Protein AF-A0A7S0ZDT8-F1 (afdb_monomer)

Mean predicted aligned error: 17.91 Å

Solvent-accessible surface area (backbone atoms only — not comparable to full-atom values): 11873 Å² total; per-residue (Å²): 134,86,80,80,69,86,73,79,72,74,77,76,75,69,44,81,45,58,80,50,55,64,62,40,49,55,37,54,70,69,43,60,70,54,68,39,69,45,77,42,96,87,72,48,73,43,76,34,80,48,49,73,66,56,52,51,50,51,46,50,52,32,53,74,73,72,41,83,66,90,76,67,62,68,81,82,49,69,48,76,54,60,82,78,87,70,53,72,67,66,74,43,42,64,62,51,51,55,51,50,54,53,50,61,69,48,42,63,60,52,51,53,51,50,52,53,59,67,67,36,63,73,69,75,71,44,77,74,55,39,52,104,82,70,48,61,66,83,72,65,74,88,63,78,64,59,64,53,54,52,54,48,50,52,50,54,51,50,53,54,50,52,50,53,51,52,53,51,51,52,49,58,61,66,75,54,89,82,76,89,74,80,87,80,77,86,88,127

Secondary structure (DSSP, 8-state):
--------------EEEETTHHHHHHHHHTS-GGGS-EE-TTSPEEPPSS-HHHHHHHHHHHHHTTPPPS---PPP-EEEE------HHHHTHHHHHHHHHHHHHHHHHHHHHHHHHHH-HHHHH-TT-B-TT--BGGG----THHHHHHHHHHHHHHHHHHHHHHHHHHHHHHS-TT----------

pLDDT: mean 78.37, std 19.71, range [37.88, 98.31]

InterPro domains:
  IPR040922 Large ribosomal subunit protein mL59 domain [PF18126] (31-116)

Nearest PDB structures (foldseek):
  9g6k-assembly1_LK  TM=4.483E-01  e=2.078E-03  Toxoplasma gondii
  6v1i-assembly1_A  TM=2.333E-01  e=5.515E+00  Oshimavirus P7426

Foldseek 3Di:
DDDPDPPPPPPPDQDKDWDCPPQLVVLVVPDDCLCPWDQDPVRDTHHRVDDPVRVVVVCVVCVVVVHHDPRDGDDTDIDGSHDDPDDPCVVCVVVVVVVVVVCVVCVVVVVVVVVVVVPPVVVVPPQQPDDVVRDGPPDDPPPPPPVCVVVVVVVVVVVVVVVVVVVVVVVVVVPDPPPPDDPDDDDD

Radius of gyration: 36.14 Å; Cα contacts (8 Å, |Δi|>4): 87; chains: 1; bounding box: 64×67×94 Å

Sequence (188 aa):
MSGRGPGGIGGKVWKKITTNLKEVAEARSRLPPEFLPTKLASGRWKPPKYSRRQIAHLRKRFIIAGEPWPYEVPHKTVHWNIPFKGRISERKKEDKMALIERSMKAMPDLIIAYRKERLNPNRLRNPSRTDDSGKSLMYRPVEVRERTAIEEKEFVSDVKKLSRLTESLKKATIDDPSKDEKLDKPEK

Structure (mmCIF, N/CA/C/O backbone):
data_AF-A0A7S0ZDT8-F1
#
_entry.id   AF-A0A7S0ZDT8-F1
#
loop_
_atom_site.group_PDB
_atom_site.id
_atom_site.type_symbol
_atom_site.label_atom_id
_atom_site.label_alt_id
_atom_site.label_comp_id
_atom_site.label_asym_id
_atom_site.label_entity_id
_atom_site.label_seq_id
_atom_site.pdbx_PDB_ins_code
_atom_site.Cartn_x
_atom_site.Cartn_y
_atom_site.Cartn_z
_atom_site.occupancy
_atom_site.B_iso_or_equiv
_atom_site.auth_seq_id
_atom_site.auth_comp_id
_atom_site.auth_asym_id
_atom_site.auth_atom_id
_atom_site.pdbx_PDB_model_num
ATOM 1 N N . MET A 1 1 ? 31.024 -34.353 -4.732 1.00 41.19 1 MET A N 1
ATOM 2 C CA . MET A 1 1 ? 30.452 -33.000 -4.547 1.00 41.19 1 MET A CA 1
ATOM 3 C C . MET A 1 1 ? 28.942 -33.138 -4.559 1.00 41.19 1 MET A C 1
ATOM 5 O O . MET A 1 1 ? 28.392 -33.673 -5.510 1.00 41.19 1 MET A O 1
ATOM 9 N N . SER A 1 2 ? 28.311 -32.814 -3.436 1.00 40.97 2 SER A N 1
ATOM 10 C CA . SER A 1 2 ? 26.923 -33.126 -3.101 1.00 40.97 2 SER A CA 1
ATOM 11 C C . SER A 1 2 ? 25.926 -32.317 -3.934 1.00 40.97 2 SER A C 1
ATOM 13 O O . SER A 1 2 ? 25.900 -31.087 -3.885 1.00 40.97 2 SER A O 1
ATOM 15 N N . GLY A 1 3 ? 25.083 -33.029 -4.684 1.00 40.62 3 GLY A N 1
ATOM 16 C CA . GLY A 1 3 ? 23.939 -32.461 -5.384 1.00 40.62 3 GLY A CA 1
ATOM 17 C C . GLY A 1 3 ? 22.921 -31.923 -4.384 1.00 40.62 3 GLY A C 1
ATOM 18 O O . GLY A 1 3 ? 22.311 -32.679 -3.631 1.00 40.62 3 GLY A O 1
ATOM 19 N N . ARG A 1 4 ? 22.729 -30.603 -4.372 1.00 44.09 4 ARG A N 1
ATOM 20 C CA . ARG A 1 4 ? 21.551 -29.993 -3.752 1.00 44.09 4 ARG A CA 1
ATOM 21 C C . ARG A 1 4 ? 20.394 -30.200 -4.721 1.00 44.09 4 ARG A C 1
ATOM 23 O O . ARG A 1 4 ? 20.285 -29.479 -5.708 1.00 44.09 4 ARG A O 1
ATOM 30 N N . GLY A 1 5 ? 19.581 -31.222 -4.468 1.00 37.88 5 GLY A N 1
ATOM 31 C CA . GLY A 1 5 ? 18.324 -31.409 -5.184 1.00 37.88 5 GLY A CA 1
ATOM 32 C C . GLY A 1 5 ? 17.432 -30.165 -5.048 1.00 37.88 5 GLY A C 1
ATOM 33 O O . GLY A 1 5 ? 17.548 -29.438 -4.054 1.00 37.88 5 GLY A O 1
ATOM 34 N N . PRO A 1 6 ? 16.552 -29.893 -6.025 1.00 47.38 6 PRO A N 1
ATOM 35 C CA . PRO A 1 6 ? 15.574 -28.822 -5.925 1.00 47.38 6 PRO A CA 1
ATOM 36 C C . PRO A 1 6 ? 14.607 -29.174 -4.794 1.00 47.38 6 PRO A C 1
ATOM 38 O O . PRO A 1 6 ? 13.670 -29.949 -4.967 1.00 47.38 6 PRO A O 1
ATOM 41 N N . GLY A 1 7 ? 14.875 -28.643 -3.602 1.00 41.38 7 GLY A N 1
ATOM 42 C CA . GLY A 1 7 ? 13.954 -28.728 -2.482 1.00 41.38 7 GLY A CA 1
ATOM 43 C C . GLY A 1 7 ? 12.621 -28.154 -2.933 1.00 41.38 7 GLY A C 1
ATOM 44 O O . GLY A 1 7 ? 12.539 -26.967 -3.245 1.00 41.38 7 GLY A O 1
ATOM 45 N N . GLY A 1 8 ? 11.600 -29.009 -3.011 1.00 40.25 8 GLY A N 1
ATOM 46 C CA . GLY A 1 8 ? 10.227 -28.603 -3.252 1.00 40.25 8 GLY A CA 1
ATOM 47 C C . GLY A 1 8 ? 9.835 -27.597 -2.182 1.00 40.25 8 GLY A C 1
ATOM 48 O O . GLY A 1 8 ? 9.545 -27.959 -1.043 1.00 40.25 8 GLY A O 1
ATOM 49 N N . ILE A 1 9 ? 9.888 -26.314 -2.533 1.00 49.56 9 ILE A N 1
ATOM 50 C CA . ILE A 1 9 ? 9.396 -25.228 -1.699 1.00 49.56 9 ILE A CA 1
ATOM 51 C C . ILE A 1 9 ? 7.887 -25.433 -1.662 1.00 49.56 9 ILE A C 1
ATOM 53 O O . ILE A 1 9 ? 7.183 -25.001 -2.573 1.00 49.56 9 ILE A O 1
ATOM 57 N N . GLY A 1 10 ? 7.401 -26.143 -0.639 1.00 48.50 10 GLY A N 1
ATOM 58 C CA . GLY A 1 10 ? 5.978 -26.236 -0.338 1.00 48.50 10 GLY A CA 1
ATOM 59 C C . GLY A 1 10 ? 5.392 -24.835 -0.452 1.00 48.50 10 GLY A C 1
ATOM 60 O O . GLY A 1 10 ? 5.867 -23.918 0.222 1.00 48.50 10 GLY A O 1
ATOM 61 N N . GLY A 1 11 ? 4.476 -24.651 -1.407 1.00 50.19 11 GLY A N 1
ATOM 62 C CA . GLY A 1 11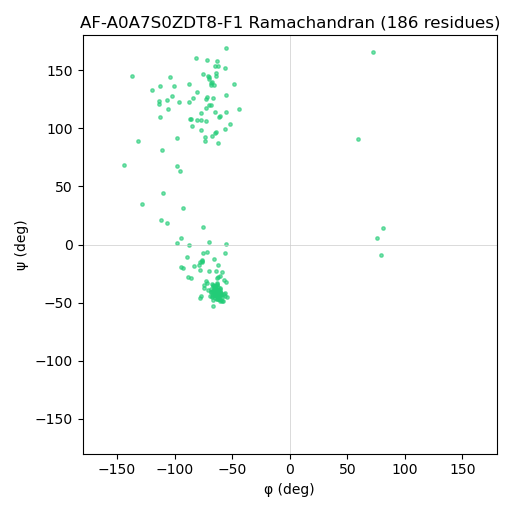 ? 4.057 -23.339 -1.884 1.00 50.19 11 GLY A CA 1
ATOM 63 C C . GLY A 1 11 ? 3.648 -22.448 -0.720 1.00 50.19 11 GLY A C 1
ATOM 64 O O . GLY A 1 11 ? 2.574 -22.623 -0.145 1.00 50.19 11 GLY A O 1
ATOM 65 N N . LYS A 1 12 ? 4.517 -21.501 -0.340 1.00 59.88 12 LYS A N 1
ATOM 66 C CA . LYS A 1 12 ? 4.208 -20.530 0.709 1.00 59.88 12 LYS A CA 1
ATOM 67 C C . LYS A 1 12 ? 3.006 -19.738 0.236 1.00 59.88 12 LYS A C 1
ATOM 69 O O . LYS A 1 12 ? 3.090 -18.960 -0.711 1.00 59.88 12 LYS A O 1
ATOM 74 N N . VAL A 1 13 ? 1.871 -19.969 0.884 1.00 63.59 13 VAL A N 1
ATOM 75 C CA . VAL A 1 13 ? 0.644 -19.274 0.535 1.00 63.59 13 VAL A CA 1
ATOM 76 C C . VAL A 1 13 ? 0.782 -17.836 1.016 1.00 63.59 13 VAL A C 1
ATOM 78 O O . VAL A 1 13 ? 0.752 -17.572 2.218 1.00 63.59 13 VAL A O 1
ATOM 81 N N . TRP A 1 14 ? 0.976 -16.917 0.074 1.00 70.81 14 TRP A N 1
ATOM 82 C CA . TRP A 1 14 ? 1.115 -15.490 0.342 1.00 70.81 14 TRP A CA 1
ATOM 83 C C . TRP A 1 14 ? -0.189 -14.956 0.930 1.00 70.81 14 TRP A C 1
ATOM 85 O O . TRP A 1 14 ? -1.160 -14.696 0.219 1.00 70.81 14 TRP A O 1
ATOM 95 N N . LYS A 1 15 ? -0.248 -14.865 2.256 1.00 77.56 15 LYS A N 1
ATOM 96 C CA . LYS A 1 15 ? -1.463 -14.526 2.994 1.00 77.56 15 LYS A CA 1
ATOM 97 C C . LYS A 1 15 ? -1.149 -13.534 4.097 1.00 77.56 15 LYS A C 1
ATOM 99 O O . LYS A 1 15 ? -0.113 -13.590 4.758 1.00 77.56 15 LYS A O 1
ATOM 104 N N . LYS A 1 16 ? -2.108 -12.641 4.317 1.00 82.69 16 LYS A N 1
ATOM 105 C CA . LYS A 1 16 ? -2.184 -11.811 5.514 1.00 82.69 16 LYS A CA 1
ATOM 106 C C . LYS A 1 16 ? -2.717 -12.681 6.650 1.00 82.69 16 LYS A C 1
ATOM 108 O O . LYS A 1 16 ? -3.877 -13.086 6.607 1.00 82.69 16 LYS A O 1
ATOM 113 N N . ILE A 1 17 ? -1.892 -12.960 7.653 1.00 87.19 17 ILE A N 1
ATOM 114 C CA . ILE A 1 17 ? -2.280 -13.792 8.799 1.00 87.19 17 ILE A CA 1
ATOM 115 C C . ILE A 1 17 ? -2.469 -12.874 10.004 1.00 87.19 17 ILE A C 1
ATOM 117 O O . ILE A 1 17 ? -1.577 -12.104 10.344 1.00 87.19 17 ILE A O 1
ATOM 121 N N . THR A 1 18 ? -3.648 -12.920 10.625 1.00 88.19 18 THR A N 1
ATOM 122 C CA . THR A 1 18 ? -3.918 -12.199 11.879 1.00 88.19 18 THR A CA 1
ATOM 123 C C . THR A 1 18 ? -3.950 -13.218 13.005 1.00 88.19 18 THR A C 1
ATOM 125 O O . THR A 1 18 ? -4.801 -14.102 12.984 1.00 88.19 18 THR A O 1
ATOM 128 N N . THR A 1 19 ? -3.027 -13.119 13.957 1.00 89.75 19 THR A N 1
ATOM 129 C CA . THR A 1 19 ? -2.878 -14.110 15.037 1.00 89.75 19 THR A CA 1
ATOM 130 C C . THR A 1 19 ? -3.948 -13.939 16.110 1.00 89.75 19 THR A C 1
ATOM 132 O O . THR A 1 19 ? -4.614 -14.899 16.481 1.00 89.75 19 THR A O 1
ATOM 135 N N . ASN A 1 20 ? -4.210 -12.703 16.528 1.00 93.38 20 ASN A N 1
ATOM 136 C CA . ASN A 1 20 ? -5.144 -12.374 17.608 1.00 93.38 20 ASN A CA 1
ATOM 137 C C . ASN A 1 20 ? -6.576 -12.068 17.129 1.00 93.38 20 ASN A C 1
ATOM 139 O O . ASN A 1 20 ? -7.287 -11.243 17.703 1.00 93.38 20 ASN A O 1
ATOM 143 N N . LEU A 1 21 ? -7.022 -12.699 16.040 1.00 92.44 21 LEU A N 1
ATOM 144 C CA . LEU A 1 21 ? -8.324 -12.379 15.447 1.00 92.44 21 LEU A CA 1
ATOM 145 C C . LEU A 1 21 ? -9.500 -12.690 16.389 1.00 92.44 21 LEU A C 1
ATOM 147 O O . LEU A 1 21 ? -10.473 -11.936 16.396 1.00 92.44 21 LEU A O 1
ATOM 151 N N . LYS A 1 22 ? -9.390 -13.761 17.187 1.00 94.12 22 LYS A N 1
ATOM 152 C CA . LYS A 1 22 ? -10.412 -14.180 18.160 1.00 94.12 22 LYS A CA 1
ATOM 153 C C . LYS A 1 22 ? -10.565 -13.167 19.294 1.00 94.12 22 LYS A C 1
ATOM 155 O O . LYS A 1 22 ? -11.647 -12.625 19.474 1.00 94.12 22 LYS A O 1
ATOM 160 N N . GLU A 1 23 ? -9.464 -12.810 19.951 1.00 93.50 23 GLU A N 1
ATOM 161 C CA . G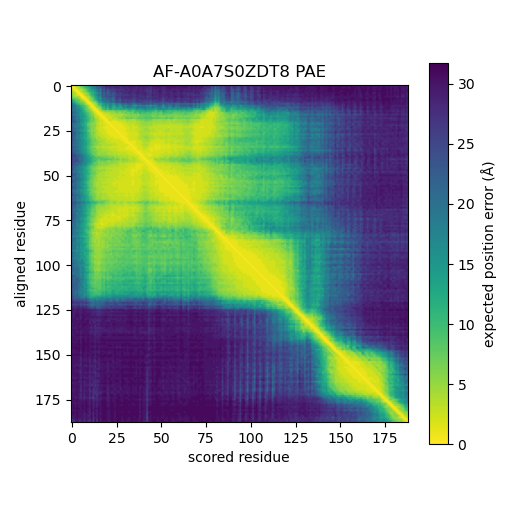LU A 1 23 ? -9.441 -11.819 21.039 1.00 93.50 23 GLU A CA 1
ATOM 162 C C . GLU A 1 23 ? -10.022 -10.470 20.602 1.00 93.50 23 GLU A C 1
ATOM 164 O O . GLU A 1 23 ? -10.805 -9.843 21.311 1.00 93.50 23 GLU A O 1
ATOM 169 N N . VAL A 1 24 ? -9.681 -10.024 19.390 1.00 93.88 24 VAL A N 1
ATOM 170 C CA . VAL A 1 24 ? -10.205 -8.768 18.843 1.00 93.88 24 VAL A CA 1
ATOM 171 C C . VAL A 1 24 ? -11.705 -8.862 18.556 1.00 93.88 24 VAL A C 1
ATOM 173 O O . VAL A 1 24 ? -12.412 -7.859 18.676 1.00 93.88 24 VAL A O 1
ATOM 176 N N . ALA A 1 25 ? -12.205 -10.030 18.148 1.00 94.06 25 ALA A N 1
ATOM 177 C CA . ALA A 1 25 ? -13.633 -10.248 17.942 1.00 94.06 25 ALA A CA 1
ATOM 178 C C . ALA A 1 25 ? -14.396 -10.245 19.275 1.00 94.06 25 ALA A C 1
ATOM 180 O O . ALA A 1 25 ? -15.404 -9.551 19.381 1.00 94.06 25 ALA A O 1
ATOM 181 N N . GLU A 1 26 ? -13.870 -10.920 20.299 1.00 94.44 26 GLU A N 1
ATOM 182 C CA . GLU A 1 26 ? -14.436 -10.943 21.654 1.00 94.44 26 GLU A CA 1
ATOM 183 C C . GLU A 1 26 ? -14.439 -9.553 22.306 1.00 94.44 26 GLU A C 1
ATOM 185 O O . GLU A 1 26 ? -15.439 -9.116 22.875 1.00 94.44 26 GLU A O 1
ATOM 190 N N . ALA A 1 27 ? -13.347 -8.798 22.180 1.00 93.62 27 ALA A N 1
ATOM 191 C CA . ALA A 1 27 ? -13.302 -7.422 22.667 1.00 93.62 27 ALA A CA 1
ATOM 192 C C . ALA A 1 27 ? -14.314 -6.528 21.932 1.00 93.62 27 ALA A C 1
ATOM 194 O O . ALA A 1 27 ? -14.914 -5.635 22.526 1.00 93.62 27 ALA A O 1
ATOM 195 N N . ARG A 1 28 ? -14.553 -6.786 20.639 1.00 92.81 28 ARG A N 1
ATOM 196 C CA . ARG A 1 28 ? -15.566 -6.063 19.864 1.00 92.81 28 ARG A CA 1
ATOM 197 C C . ARG A 1 28 ? -16.994 -6.424 20.241 1.00 92.81 28 ARG A C 1
ATOM 199 O O . ARG A 1 28 ? -17.835 -5.536 20.177 1.00 92.81 28 ARG A O 1
ATOM 206 N N . SER A 1 29 ? -17.276 -7.664 20.637 1.00 92.00 29 SER A N 1
ATOM 207 C CA . SER A 1 29 ? -18.611 -8.038 21.117 1.00 92.00 29 SER A CA 1
ATOM 208 C C . SER A 1 29 ? -18.938 -7.433 22.483 1.00 92.00 29 SER A C 1
ATOM 210 O O . SER A 1 29 ? -20.109 -7.265 22.796 1.00 92.00 29 SER A O 1
ATOM 212 N N . ARG A 1 30 ? -17.923 -7.063 23.279 1.00 94.19 30 ARG A N 1
ATOM 213 C CA . ARG A 1 30 ? -18.101 -6.334 24.550 1.00 94.19 30 ARG A CA 1
ATOM 214 C C . ARG A 1 30 ? -18.405 -4.843 24.365 1.00 94.19 30 ARG A C 1
ATOM 216 O O . ARG A 1 30 ? -18.769 -4.179 25.330 1.00 94.19 30 ARG A O 1
ATOM 223 N N . LEU A 1 31 ? -18.219 -4.290 23.162 1.00 93.75 31 LEU A N 1
ATOM 224 C CA . LEU A 1 31 ? -18.468 -2.871 22.913 1.00 93.75 31 LEU A CA 1
ATOM 225 C C . LEU A 1 31 ? -19.967 -2.558 22.951 1.00 93.75 31 LEU A C 1
ATOM 227 O O . LEU A 1 31 ? -20.769 -3.333 22.426 1.00 93.75 31 LEU A O 1
ATOM 231 N N . PRO A 1 32 ? -20.352 -1.379 23.464 1.00 94.88 32 PRO A N 1
ATOM 232 C CA . PRO A 1 32 ? -21.726 -0.928 23.363 1.00 94.88 32 PRO A CA 1
ATOM 233 C C . PRO A 1 32 ? -22.095 -0.714 21.884 1.00 94.88 32 PRO A C 1
ATOM 235 O O . PRO A 1 32 ? -21.261 -0.243 21.096 1.00 94.88 32 PRO A O 1
ATOM 238 N N . PRO A 1 33 ? -23.350 -0.999 21.489 1.00 93.62 33 PRO A N 1
ATOM 239 C CA . PRO A 1 33 ? -23.786 -0.935 20.091 1.00 93.62 33 PRO A CA 1
ATOM 240 C C . PRO A 1 33 ? -23.633 0.469 19.493 1.00 93.62 33 PRO A C 1
ATOM 242 O O . PRO A 1 33 ? -23.382 0.615 18.302 1.00 93.62 33 PRO A O 1
ATOM 245 N N . GLU A 1 34 ? -23.680 1.505 20.331 1.00 95.25 34 GLU A N 1
ATOM 246 C CA . GLU A 1 34 ? -23.513 2.907 19.937 1.00 95.25 34 GLU A CA 1
ATOM 247 C C . GLU A 1 34 ? -22.120 3.228 19.367 1.00 95.25 34 GLU A C 1
ATOM 249 O O . GLU A 1 34 ? -21.948 4.211 18.637 1.00 95.25 34 GLU A O 1
ATOM 254 N N . PHE A 1 35 ? -21.110 2.414 19.697 1.00 95.81 35 PHE A N 1
ATOM 255 C CA . PHE A 1 35 ? -19.743 2.556 19.184 1.00 95.81 35 PHE A CA 1
ATOM 256 C C . PHE A 1 35 ? -19.523 1.777 17.883 1.00 95.81 35 PHE A C 1
ATOM 258 O O . PHE A 1 35 ? -18.493 1.954 17.225 1.00 95.81 35 PHE A O 1
ATOM 265 N N . LEU A 1 36 ? -20.471 0.918 17.500 1.00 94.38 36 LEU A N 1
ATOM 266 C CA . LEU A 1 36 ? -20.368 0.042 16.344 1.00 94.38 36 LEU A CA 1
ATOM 267 C C . LEU A 1 36 ? -21.223 0.559 15.175 1.00 94.38 36 LEU A C 1
ATOM 269 O O . LEU A 1 36 ? -22.308 1.106 15.371 1.00 94.38 36 LEU A O 1
ATOM 273 N N . PRO A 1 37 ? -20.760 0.389 13.926 1.00 95.44 37 PRO A N 1
ATOM 274 C CA . PRO A 1 37 ? -21.612 0.609 12.768 1.00 95.44 37 PRO A CA 1
ATOM 275 C C . PRO A 1 37 ? -22.693 -0.477 12.705 1.00 95.44 37 PRO A C 1
ATOM 277 O O . PRO A 1 37 ? -22.411 -1.658 12.909 1.00 95.44 37 PRO A O 1
ATOM 280 N N . THR A 1 38 ? -23.922 -0.086 12.375 1.00 95.25 38 THR A N 1
ATOM 281 C CA . THR A 1 38 ? -25.074 -1.001 12.305 1.00 95.25 38 THR A CA 1
ATOM 282 C C . THR A 1 38 ? -25.546 -1.136 10.862 1.00 95.25 38 THR A C 1
ATOM 284 O O . THR A 1 38 ? -25.642 -0.139 10.145 1.00 95.25 38 THR A O 1
ATOM 287 N N . LYS A 1 39 ? -25.847 -2.355 10.408 1.00 96.12 39 LYS A N 1
ATOM 288 C CA . LYS A 1 39 ? -26.389 -2.585 9.063 1.00 96.12 39 LYS A CA 1
ATOM 289 C C . LYS A 1 39 ? -27.906 -2.380 9.076 1.00 96.12 39 LYS A C 1
ATOM 291 O O . LYS A 1 39 ? -28.601 -2.978 9.888 1.00 96.12 39 LYS A O 1
ATOM 296 N N . LEU A 1 40 ? -28.408 -1.521 8.195 1.00 95.50 40 LEU A N 1
ATOM 297 C CA . LEU A 1 40 ? -29.836 -1.250 8.034 1.00 95.50 40 LEU A CA 1
ATOM 298 C C . LEU A 1 40 ? -30.500 -2.332 7.172 1.00 95.50 40 LEU A C 1
ATOM 300 O O . LEU A 1 40 ? -29.830 -2.989 6.373 1.00 95.50 40 LEU A O 1
ATOM 304 N N . ALA A 1 41 ? -31.828 -2.452 7.261 1.00 95.00 41 ALA A N 1
ATOM 305 C CA . ALA A 1 41 ? -32.612 -3.361 6.417 1.00 95.00 41 ALA A CA 1
ATOM 306 C C . ALA A 1 41 ? -32.422 -3.090 4.911 1.00 95.00 41 ALA A C 1
ATOM 308 O O . ALA A 1 41 ? -32.410 -4.015 4.109 1.00 95.00 41 ALA A O 1
ATOM 309 N N . SER A 1 42 ? -32.157 -1.834 4.531 1.00 93.31 42 SER A N 1
ATOM 310 C CA . SER A 1 42 ? -31.817 -1.429 3.157 1.00 93.31 42 SER A CA 1
ATOM 311 C C . SER A 1 42 ? -30.433 -1.897 2.680 1.00 93.31 42 SER A C 1
ATOM 313 O O . SER A 1 42 ? -29.993 -1.525 1.595 1.00 93.31 42 SER A O 1
ATOM 315 N N . GLY A 1 43 ? -29.690 -2.641 3.505 1.00 95.19 43 GLY A N 1
ATOM 316 C CA . GLY A 1 43 ? -28.334 -3.109 3.219 1.00 95.19 43 GLY A CA 1
ATOM 317 C C . GLY A 1 43 ? -27.240 -2.056 3.423 1.00 95.19 43 GLY A C 1
ATOM 318 O O . GLY A 1 43 ? -26.058 -2.404 3.410 1.00 95.19 43 GLY A O 1
ATOM 319 N N . ARG A 1 44 ? -27.607 -0.787 3.656 1.00 96.50 44 ARG A N 1
ATOM 320 C CA . ARG A 1 44 ? -26.668 0.311 3.929 1.00 96.50 44 ARG A CA 1
ATOM 321 C C . ARG A 1 44 ? -26.114 0.228 5.353 1.00 96.50 44 ARG A C 1
ATOM 323 O O . ARG A 1 44 ? -26.819 -0.150 6.285 1.00 96.50 44 ARG A O 1
ATOM 330 N N . TRP A 1 45 ? -24.861 0.635 5.536 1.00 96.25 45 TRP A N 1
ATOM 331 C CA . TRP A 1 45 ? -24.247 0.755 6.860 1.00 96.25 45 TRP A CA 1
ATOM 332 C C . TRP A 1 45 ? -24.532 2.131 7.459 1.00 96.25 45 TRP A C 1
ATOM 334 O O . TRP A 1 45 ? -24.173 3.152 6.877 1.00 96.25 45 TRP A O 1
ATOM 344 N N . LYS A 1 46 ? -25.154 2.159 8.638 1.00 96.19 46 LYS A N 1
ATOM 345 C CA . LYS A 1 46 ? -25.284 3.360 9.461 1.00 96.19 46 LYS A CA 1
ATOM 346 C C . LYS A 1 46 ? -23.972 3.571 10.232 1.00 96.19 46 LYS A C 1
ATOM 348 O O . LYS A 1 46 ? -23.480 2.611 10.837 1.00 96.19 46 LYS A O 1
ATOM 353 N N . PRO A 1 47 ? -23.391 4.786 10.227 1.00 96.00 47 PRO A N 1
ATOM 354 C CA . PRO A 1 47 ? -22.211 5.075 11.035 1.00 96.00 47 PRO A CA 1
ATOM 355 C C . PRO A 1 47 ? -22.527 4.941 12.536 1.00 96.00 47 PRO A C 1
ATOM 357 O O . PRO A 1 47 ? -23.695 5.046 12.924 1.00 96.00 47 PRO A O 1
ATOM 360 N N . PRO A 1 48 ? -21.509 4.718 13.388 1.00 96.50 48 PRO A N 1
ATOM 361 C CA . PRO A 1 48 ? -21.702 4.699 14.835 1.00 96.50 48 PRO A CA 1
ATOM 362 C C . PRO A 1 48 ? -22.195 6.062 15.335 1.00 96.50 48 PRO A C 1
ATOM 364 O O . PRO A 1 48 ? -21.895 7.099 14.736 1.00 96.50 48 PRO A O 1
ATOM 367 N N . LYS A 1 49 ? -22.917 6.068 16.459 1.00 96.75 49 LYS A N 1
ATOM 368 C CA . LYS A 1 49 ? -23.440 7.296 17.078 1.00 96.75 49 LYS A CA 1
ATOM 369 C C . LYS A 1 49 ? -22.314 8.200 17.571 1.00 96.75 49 LYS A C 1
ATOM 371 O O . LYS A 1 49 ? -22.387 9.416 17.423 1.00 96.75 49 LYS A O 1
ATOM 376 N N . TYR A 1 50 ? -21.258 7.596 18.117 1.00 96.56 50 TYR A N 1
ATOM 377 C CA . TYR A 1 50 ? -20.053 8.306 18.530 1.00 96.56 50 TYR A CA 1
ATOM 378 C C . TYR A 1 50 ? -18.935 8.116 17.511 1.00 96.56 50 TYR A C 1
ATOM 380 O O . TYR A 1 50 ? -18.545 6.999 17.166 1.00 96.56 50 TYR A O 1
ATOM 388 N N . SER A 1 51 ? -18.362 9.230 17.063 1.00 96.31 51 SER A N 1
ATOM 389 C CA . SER A 1 51 ? -17.152 9.201 16.245 1.00 96.31 51 SER A CA 1
ATOM 390 C C . SER A 1 51 ? -15.970 8.636 17.040 1.00 96.31 51 SER A C 1
ATOM 392 O O . SER A 1 51 ? -15.874 8.795 18.260 1.00 96.31 51 SER A O 1
ATOM 394 N N . ARG A 1 52 ? -14.987 8.050 16.343 1.00 95.06 52 ARG A N 1
ATOM 395 C CA . ARG A 1 52 ? -13.761 7.532 16.984 1.00 95.06 52 ARG A CA 1
ATOM 396 C C . ARG A 1 52 ? -13.029 8.599 17.808 1.00 95.06 52 ARG A C 1
ATOM 398 O O . ARG A 1 52 ? -12.441 8.276 18.835 1.00 95.06 52 ARG A O 1
ATOM 405 N N . ARG A 1 53 ? -13.094 9.868 17.388 1.00 97.38 53 ARG A N 1
ATOM 406 C CA . ARG A 1 53 ? -12.518 11.003 18.123 1.00 97.38 53 ARG A CA 1
ATOM 407 C C . ARG A 1 53 ? -13.247 11.257 19.443 1.00 97.38 53 ARG A C 1
ATOM 409 O O . ARG A 1 53 ? -12.589 11.431 20.462 1.00 97.38 53 ARG A O 1
ATOM 416 N N . GLN A 1 54 ? -14.582 11.246 19.439 1.00 97.56 54 GLN A N 1
ATOM 417 C CA . GLN A 1 54 ? -15.378 11.390 20.663 1.00 97.56 54 GLN A CA 1
ATOM 418 C C . GLN A 1 54 ? -15.108 10.241 21.639 1.00 97.56 54 GLN A C 1
ATOM 420 O O . GLN A 1 54 ? -14.886 10.499 22.816 1.00 97.56 54 GLN A O 1
ATOM 425 N N . ILE A 1 55 ? -15.026 8.998 21.150 1.00 96.50 55 ILE A N 1
ATOM 426 C CA . ILE A 1 55 ? -14.666 7.835 21.979 1.00 96.50 55 ILE A CA 1
ATOM 427 C C . ILE A 1 55 ? -13.273 8.023 22.598 1.00 96.50 55 ILE A C 1
ATOM 429 O O . ILE A 1 55 ? -13.096 7.805 23.792 1.00 96.50 55 ILE A O 1
ATOM 433 N N . ALA A 1 56 ? -12.288 8.498 21.828 1.00 96.56 56 ALA A N 1
ATOM 434 C CA . ALA A 1 56 ? -10.955 8.788 22.356 1.00 96.56 56 ALA A CA 1
ATOM 435 C C . ALA A 1 56 ? -10.962 9.915 23.406 1.00 96.56 56 ALA A C 1
ATOM 437 O O . ALA A 1 56 ? -10.215 9.848 24.379 1.00 96.56 56 ALA A O 1
ATOM 438 N N . HIS A 1 57 ? -11.804 10.940 23.241 1.00 97.75 57 HIS A N 1
ATOM 439 C CA . HIS A 1 57 ? -11.984 11.987 24.250 1.00 97.75 57 HIS A CA 1
ATOM 440 C C . HIS A 1 57 ? -12.621 11.433 25.532 1.00 97.75 57 HIS A C 1
ATOM 442 O O . HIS A 1 57 ? -12.156 11.768 26.617 1.00 97.75 57 HIS A O 1
ATOM 448 N N . LEU A 1 58 ? -13.632 10.562 25.423 1.00 96.38 58 LEU A N 1
ATOM 449 C CA . LEU A 1 58 ? -14.219 9.868 26.574 1.00 96.38 58 LEU A CA 1
ATOM 450 C C . LEU A 1 58 ? -13.167 9.019 27.287 1.00 96.38 58 LEU A C 1
ATOM 452 O O . LEU A 1 58 ? -12.973 9.182 28.484 1.00 96.38 58 LEU A O 1
ATOM 456 N N . ARG A 1 59 ? -12.406 8.209 26.544 1.00 96.56 59 ARG A N 1
ATOM 457 C CA . ARG A 1 59 ? -11.305 7.415 27.100 1.00 96.56 59 ARG A CA 1
ATOM 458 C C . ARG A 1 59 ? -10.297 8.276 27.859 1.00 96.56 59 ARG A C 1
ATOM 460 O O . ARG A 1 59 ? -9.910 7.919 28.963 1.00 96.56 59 ARG A O 1
ATOM 467 N N . LYS A 1 60 ? -9.898 9.425 27.303 1.00 97.50 60 LYS A N 1
ATOM 468 C CA . LYS A 1 60 ? -9.012 10.372 27.999 1.00 97.50 60 LYS A CA 1
ATOM 469 C C . LYS A 1 60 ? -9.623 10.882 29.304 1.00 97.50 60 LYS A C 1
ATOM 471 O O . LYS A 1 60 ? -8.905 10.965 30.288 1.00 97.50 60 LYS A O 1
ATOM 476 N N . ARG A 1 61 ? -10.922 11.203 29.326 1.00 97.38 61 ARG A N 1
ATOM 477 C CA . ARG A 1 61 ? -11.614 11.651 30.548 1.00 97.38 61 ARG A CA 1
ATOM 478 C C . ARG A 1 61 ? -11.606 10.579 31.640 1.00 97.38 61 ARG A C 1
ATOM 480 O O . ARG A 1 61 ? -11.292 10.919 32.770 1.00 97.38 61 ARG A O 1
ATOM 487 N N . PHE A 1 62 ? -11.866 9.316 31.295 1.00 97.19 62 PHE A N 1
ATOM 488 C CA . PHE A 1 62 ? -11.765 8.187 32.234 1.00 97.19 62 PHE A CA 1
ATOM 489 C C . PHE A 1 62 ? -10.354 8.059 32.815 1.00 97.19 62 PHE A C 1
ATOM 491 O O . PHE A 1 62 ? -10.185 8.031 34.028 1.00 97.19 62 PHE A O 1
ATOM 498 N N . ILE A 1 63 ? -9.335 8.097 31.950 1.00 96.31 63 ILE A N 1
ATOM 499 C CA . ILE A 1 63 ? -7.930 8.021 32.375 1.00 96.31 63 ILE A CA 1
ATOM 500 C C . ILE A 1 63 ? -7.564 9.182 33.313 1.00 96.31 63 ILE A C 1
ATOM 502 O O . ILE A 1 63 ? -6.890 8.963 34.311 1.00 96.31 63 ILE A O 1
ATOM 506 N N . ILE A 1 64 ? -8.015 10.407 33.017 1.00 97.88 64 ILE 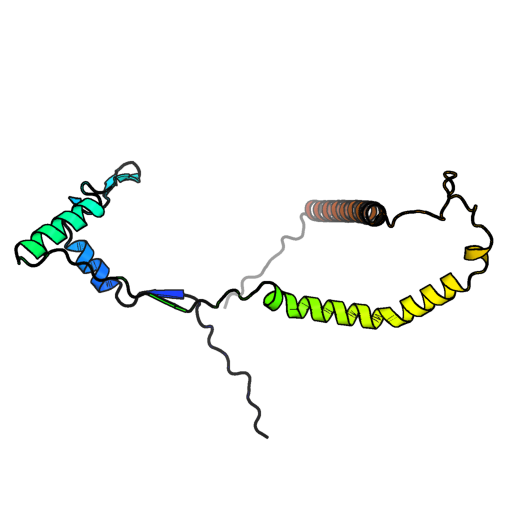A N 1
ATOM 507 C CA . ILE A 1 64 ? -7.777 11.586 33.870 1.00 97.88 64 ILE A CA 1
ATOM 508 C C . ILE A 1 64 ? -8.476 11.444 35.227 1.00 97.88 64 ILE A C 1
ATOM 510 O O . ILE A 1 64 ? -7.918 11.854 36.238 1.00 97.88 64 ILE A O 1
ATOM 514 N N . ALA A 1 65 ? -9.668 10.847 35.259 1.00 97.25 65 ALA A N 1
ATOM 515 C CA . ALA A 1 65 ? -10.386 10.548 36.495 1.00 97.25 65 ALA A CA 1
ATOM 516 C C . ALA A 1 65 ? -9.750 9.401 37.308 1.00 97.25 65 ALA A C 1
ATOM 518 O O . ALA A 1 65 ? -10.194 9.125 38.416 1.00 97.25 65 ALA A O 1
ATOM 519 N N . GLY A 1 66 ? -8.723 8.730 36.773 1.00 97.38 66 GLY A N 1
ATOM 520 C CA . GLY A 1 66 ? -8.101 7.559 37.393 1.00 97.38 66 GLY A CA 1
ATOM 521 C C . GLY A 1 66 ? -8.924 6.275 37.254 1.00 97.38 66 GLY A C 1
ATOM 522 O O . GLY A 1 66 ? -8.540 5.244 37.800 1.00 97.38 66 GLY A O 1
ATOM 523 N N . GLU A 1 67 ? -10.029 6.309 36.507 1.00 96.25 67 GLU A N 1
ATOM 524 C CA . GLU A 1 67 ? -10.869 5.140 36.266 1.00 96.25 67 GLU A CA 1
ATOM 525 C C . GLU A 1 67 ? -10.372 4.343 35.047 1.00 96.25 67 GLU A C 1
ATOM 527 O O . GLU A 1 67 ? -10.026 4.919 34.005 1.00 96.25 67 GLU A O 1
ATOM 532 N N . PRO A 1 68 ? -10.355 3.000 35.122 1.00 95.00 68 PRO A N 1
ATOM 533 C CA . PRO A 1 68 ? -9.961 2.175 33.992 1.00 95.00 68 PRO A CA 1
ATOM 534 C C . PRO A 1 68 ? -11.001 2.260 32.868 1.00 95.00 68 PRO A C 1
ATOM 536 O O . PRO A 1 68 ? -12.206 2.178 33.095 1.00 95.00 68 PRO A O 1
ATOM 539 N N . TRP A 1 69 ? -10.537 2.377 31.621 1.00 94.81 69 TRP A N 1
ATOM 540 C CA . TRP A 1 69 ? -11.421 2.354 30.454 1.00 94.81 69 TRP A CA 1
ATOM 541 C C . TRP A 1 69 ? -11.940 0.925 30.199 1.00 94.81 69 TRP A C 1
ATOM 543 O O . TRP A 1 69 ? -11.137 0.046 29.876 1.00 94.81 69 TRP A O 1
ATOM 553 N N . PRO A 1 70 ? -13.261 0.668 30.272 1.00 93.12 70 PRO A N 1
ATOM 554 C CA . PRO A 1 70 ? -13.797 -0.698 30.253 1.00 93.12 70 PRO A CA 1
ATOM 555 C C . PRO A 1 70 ? -13.838 -1.334 28.854 1.00 93.12 70 PRO A C 1
ATOM 557 O O . PRO A 1 70 ? -13.999 -2.545 28.721 1.00 93.12 70 PRO A O 1
ATOM 560 N N . TYR A 1 71 ? -13.691 -0.535 27.794 1.00 94.69 71 TYR A N 1
ATOM 561 C CA . TYR A 1 71 ? -13.898 -0.962 26.406 1.00 94.69 71 TYR A CA 1
ATOM 562 C C . TYR A 1 71 ? -12.592 -1.036 25.608 1.00 94.69 71 TYR A C 1
ATOM 564 O O . TYR A 1 71 ? -12.506 -0.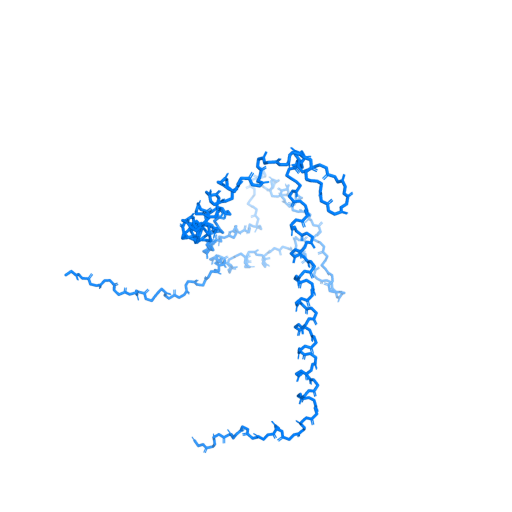524 24.485 1.00 94.69 71 TYR A O 1
ATOM 572 N N . GLU A 1 72 ? -11.544 -1.602 26.200 1.00 93.06 72 GLU A N 1
ATOM 573 C CA . GLU A 1 72 ? -10.259 -1.741 25.520 1.00 93.06 72 GLU A CA 1
ATOM 574 C C . GLU A 1 72 ? -10.333 -2.817 24.430 1.00 93.06 72 GLU A C 1
ATOM 576 O O . GLU A 1 72 ? -10.731 -3.955 24.674 1.00 93.06 72 GLU A O 1
ATOM 581 N N . VAL A 1 73 ? -9.935 -2.456 23.207 1.00 93.31 73 VAL A N 1
ATOM 582 C CA . VAL A 1 73 ? -9.855 -3.389 22.078 1.00 93.31 73 VAL A CA 1
ATOM 583 C C . VAL A 1 73 ? -8.387 -3.551 21.696 1.00 93.31 73 VAL A C 1
ATOM 585 O O . VAL A 1 73 ? -7.767 -2.551 21.317 1.00 93.31 73 VAL A O 1
ATOM 588 N N . PRO A 1 74 ? -7.825 -4.773 21.742 1.00 93.25 74 PRO A N 1
ATOM 589 C CA . PRO A 1 74 ? -6.428 -4.985 21.395 1.00 93.25 74 PRO A CA 1
ATOM 590 C C . PRO A 1 74 ? -6.171 -4.652 19.920 1.00 93.25 74 PRO A C 1
ATOM 592 O O . PRO A 1 74 ? -7.028 -4.831 19.045 1.00 93.25 74 PRO A O 1
ATOM 595 N N . HIS A 1 75 ? -4.969 -4.155 19.624 1.00 93.38 75 HIS A N 1
ATOM 596 C CA . HIS A 1 75 ? -4.563 -3.898 18.246 1.00 93.38 75 HIS A CA 1
ATOM 597 C C . HIS A 1 75 ? -4.413 -5.222 17.489 1.00 93.38 75 HIS A C 1
ATOM 599 O O . HIS A 1 75 ? -3.881 -6.192 18.021 1.00 93.38 75 HIS A O 1
ATOM 605 N N . LYS A 1 76 ? -4.848 -5.276 16.226 1.00 93.69 76 LYS A N 1
ATOM 606 C CA . LYS A 1 76 ? -4.689 -6.481 15.399 1.00 93.69 76 LYS A CA 1
ATOM 607 C C . LYS A 1 76 ? -3.212 -6.714 15.087 1.00 93.69 76 LYS A C 1
ATOM 609 O O . LYS A 1 76 ? -2.587 -5.884 14.426 1.00 93.69 76 LYS A O 1
ATOM 614 N N . THR A 1 77 ? -2.685 -7.858 15.495 1.00 92.38 77 THR A N 1
ATOM 615 C CA . THR A 1 77 ? -1.337 -8.306 15.153 1.00 92.38 77 THR A CA 1
ATOM 616 C C . THR A 1 77 ? -1.404 -9.024 13.817 1.00 92.38 77 THR A C 1
ATOM 618 O O . THR A 1 77 ? -1.986 -10.102 13.688 1.00 92.38 77 THR A O 1
ATOM 621 N N . VAL A 1 78 ? -0.866 -8.370 12.791 1.00 91.12 78 VAL A N 1
ATOM 622 C CA . VAL A 1 78 ? -0.912 -8.842 11.409 1.00 91.12 78 VAL A CA 1
ATOM 623 C C . VAL A 1 78 ? 0.496 -9.175 10.945 1.00 91.12 78 VAL A C 1
ATOM 625 O O . VAL A 1 78 ? 1.357 -8.300 10.901 1.00 91.12 78 VAL A O 1
ATOM 628 N N . HIS A 1 79 ? 0.693 -10.412 10.503 1.00 86.69 79 HIS A N 1
ATOM 629 C CA . HIS A 1 79 ? 1.904 -10.836 9.818 1.00 86.69 79 HIS A CA 1
ATOM 630 C C . HIS A 1 79 ? 1.690 -10.775 8.306 1.00 86.69 79 HIS A C 1
ATOM 632 O O . HIS A 1 79 ? 0.772 -11.392 7.751 1.00 86.69 79 HIS A O 1
ATOM 638 N N . TRP A 1 80 ? 2.549 -10.005 7.642 1.00 83.69 80 TRP A N 1
ATOM 639 C CA . TRP A 1 80 ? 2.559 -9.840 6.194 1.00 83.69 80 TRP A CA 1
ATOM 640 C C . TRP A 1 80 ? 3.607 -10.768 5.593 1.00 83.69 80 TRP A C 1
ATOM 642 O O . TRP A 1 80 ? 4.769 -10.403 5.456 1.00 83.69 80 TRP A O 1
ATOM 652 N N . ASN A 1 81 ? 3.190 -11.978 5.232 1.00 81.81 81 ASN A N 1
ATOM 653 C CA . ASN A 1 81 ? 4.018 -12.889 4.450 1.00 81.81 81 ASN A CA 1
ATOM 654 C C . ASN A 1 81 ? 3.649 -12.736 2.969 1.00 81.81 81 ASN A C 1
ATOM 656 O O . ASN A 1 81 ? 3.055 -13.630 2.374 1.00 81.81 81 ASN A O 1
ATOM 660 N N . ILE A 1 82 ? 3.880 -11.541 2.421 1.00 82.00 82 ILE A N 1
ATOM 661 C CA . ILE A 1 82 ? 3.625 -11.182 1.017 1.00 82.00 82 ILE A CA 1
ATOM 662 C C . ILE A 1 82 ? 4.978 -10.781 0.421 1.00 82.00 82 ILE A C 1
ATOM 664 O O . ILE A 1 82 ? 5.694 -10.017 1.074 1.00 82.00 82 ILE A O 1
ATOM 668 N N . PRO A 1 83 ? 5.364 -11.270 -0.773 1.00 82.62 83 PRO A N 1
ATOM 669 C CA . PRO A 1 83 ? 6.653 -10.916 -1.332 1.00 82.62 83 PRO A CA 1
ATOM 670 C C . PRO A 1 83 ? 6.616 -9.447 -1.738 1.00 82.62 83 PRO A C 1
ATOM 672 O O . PRO A 1 83 ? 5.608 -8.943 -2.245 1.00 82.62 83 PRO A O 1
ATOM 675 N N . PHE A 1 84 ? 7.727 -8.746 -1.545 1.00 85.56 84 PHE A N 1
ATOM 676 C CA . PHE A 1 84 ? 7.843 -7.390 -2.057 1.00 85.56 84 PHE A CA 1
ATOM 677 C C . PHE A 1 84 ? 7.822 -7.415 -3.587 1.00 85.56 84 PHE A C 1
ATOM 679 O O . PHE A 1 84 ? 8.471 -8.240 -4.222 1.00 85.56 84 PHE A O 1
ATOM 686 N N . LYS A 1 85 ? 7.091 -6.471 -4.183 1.00 88.81 85 LYS A N 1
ATOM 687 C CA . LYS A 1 85 ? 6.937 -6.339 -5.641 1.00 88.81 85 LYS A CA 1
ATOM 688 C C . LYS A 1 85 ? 8.269 -6.147 -6.389 1.00 88.81 85 LYS A C 1
ATOM 690 O O . LYS A 1 85 ? 8.322 -6.428 -7.582 1.00 88.81 85 LYS A O 1
ATOM 695 N N . GLY A 1 86 ? 9.309 -5.644 -5.720 1.00 93.06 86 GLY A N 1
ATOM 696 C CA . GLY A 1 86 ? 10.588 -5.275 -6.336 1.00 93.06 86 GLY A CA 1
ATOM 697 C C . GLY A 1 86 ? 10.510 -4.003 -7.191 1.00 93.06 86 GLY A C 1
ATOM 698 O O . GLY A 1 86 ? 9.426 -3.505 -7.530 1.00 93.06 86 GLY A O 1
ATOM 699 N N . ARG A 1 87 ? 11.671 -3.442 -7.547 1.00 96.25 87 ARG A N 1
ATOM 700 C CA . ARG A 1 87 ? 11.756 -2.260 -8.425 1.00 96.25 87 ARG A CA 1
ATOM 701 C C . ARG A 1 87 ? 11.401 -2.627 -9.870 1.00 96.25 87 ARG A C 1
ATOM 703 O O . ARG A 1 87 ? 11.463 -3.781 -10.287 1.00 96.25 87 ARG A O 1
ATOM 710 N N . ILE A 1 88 ? 11.018 -1.635 -10.681 1.00 95.88 88 ILE A N 1
ATOM 711 C CA . ILE A 1 88 ? 10.742 -1.861 -12.116 1.00 95.88 88 ILE A CA 1
ATOM 712 C C . ILE A 1 88 ? 12.006 -2.347 -12.841 1.00 95.88 88 ILE A C 1
ATOM 714 O O . ILE A 1 88 ? 11.917 -3.224 -13.694 1.00 95.88 88 ILE A O 1
ATOM 718 N N . SER A 1 89 ? 13.172 -1.800 -12.487 1.00 95.31 89 SER A N 1
ATOM 719 C CA . SER A 1 89 ? 14.465 -2.193 -13.055 1.00 95.31 89 SER A CA 1
ATOM 720 C C . SER A 1 89 ? 14.825 -3.647 -12.761 1.00 95.31 89 SER A C 1
ATOM 722 O O . SER A 1 89 ? 15.320 -4.323 -13.653 1.00 95.31 89 SER A O 1
ATOM 724 N N . GLU A 1 90 ? 14.551 -4.121 -11.545 1.00 95.38 90 GLU A N 1
ATOM 725 C CA . GLU A 1 90 ? 14.804 -5.502 -11.117 1.00 95.38 90 GLU A CA 1
ATOM 726 C C . GLU A 1 90 ? 13.910 -6.477 -11.877 1.00 95.38 90 GLU A C 1
ATOM 728 O O . GLU A 1 90 ? 14.405 -7.433 -12.462 1.00 95.38 90 GLU A O 1
ATOM 733 N N . ARG A 1 91 ? 12.608 -6.179 -11.962 1.00 94.50 91 ARG A N 1
ATOM 734 C CA . ARG A 1 91 ? 11.648 -7.028 -12.681 1.00 94.50 91 ARG A CA 1
ATOM 735 C C . ARG A 1 91 ? 11.925 -7.136 -14.179 1.00 94.50 91 ARG A C 1
ATOM 737 O O . ARG A 1 91 ? 11.650 -8.171 -14.759 1.00 94.50 91 ARG A O 1
ATOM 744 N N . LYS A 1 92 ? 12.455 -6.078 -14.799 1.00 95.56 92 LYS A N 1
ATOM 745 C CA . LYS A 1 92 ? 12.783 -6.040 -16.237 1.00 95.56 92 LYS A CA 1
ATOM 746 C C . LYS A 1 92 ? 14.238 -6.407 -16.538 1.00 95.56 92 LYS A C 1
ATOM 748 O O . LYS A 1 92 ? 14.689 -6.214 -17.665 1.00 95.56 92 LYS A O 1
ATOM 753 N N . LYS A 1 93 ? 15.021 -6.824 -15.538 1.00 96.12 93 LYS A N 1
ATOM 754 C CA . LYS A 1 93 ? 16.457 -7.072 -15.717 1.00 96.12 93 LYS A CA 1
ATOM 755 C C . LYS A 1 93 ? 16.690 -8.182 -16.739 1.00 96.12 93 LYS A C 1
ATOM 757 O O . LYS A 1 93 ? 17.496 -7.999 -17.640 1.00 96.12 93 LYS A O 1
ATOM 762 N N . GLU A 1 94 ? 15.957 -9.281 -16.618 1.00 95.94 94 GLU A N 1
ATOM 763 C CA . GLU A 1 94 ? 16.074 -10.448 -17.500 1.00 95.94 94 GLU A CA 1
ATOM 764 C C . GLU A 1 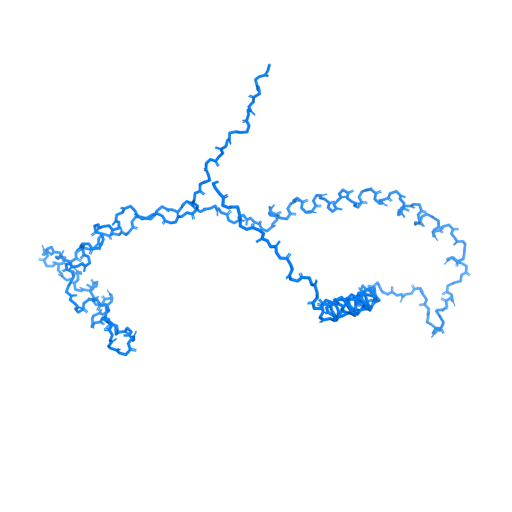94 ? 15.705 -10.095 -18.946 1.00 95.94 94 GLU A C 1
ATOM 766 O O . GLU A 1 94 ? 16.500 -10.335 -19.852 1.00 95.94 94 GLU A O 1
ATOM 771 N N . ASP A 1 95 ? 14.587 -9.390 -19.152 1.00 96.69 95 ASP A N 1
ATOM 772 C CA . ASP A 1 95 ? 14.174 -8.902 -20.475 1.00 96.69 95 ASP A CA 1
ATOM 773 C C . ASP A 1 95 ? 15.239 -8.008 -21.125 1.00 96.69 95 ASP A C 1
ATOM 775 O O . ASP A 1 95 ? 15.535 -8.123 -22.316 1.00 96.69 95 ASP A O 1
ATOM 779 N N . LYS A 1 96 ? 15.840 -7.105 -20.337 1.00 97.12 96 LYS A N 1
ATOM 780 C CA . LYS A 1 96 ? 16.908 -6.217 -20.813 1.00 97.12 96 LYS A CA 1
ATOM 781 C C . LYS A 1 96 ? 18.153 -6.997 -21.218 1.00 97.12 96 LYS A C 1
ATOM 783 O O . LYS A 1 96 ? 18.734 -6.684 -22.252 1.00 97.12 96 LYS A O 1
ATOM 788 N N . MET A 1 97 ? 18.553 -7.997 -20.434 1.00 97.69 97 MET A N 1
ATOM 789 C CA . MET A 1 97 ? 19.702 -8.842 -20.769 1.00 97.69 97 MET A CA 1
ATOM 790 C C . MET A 1 97 ? 19.443 -9.630 -22.057 1.00 97.69 97 MET A C 1
ATOM 792 O O . MET A 1 97 ? 20.276 -9.602 -22.959 1.00 97.69 97 MET A O 1
ATOM 796 N N . ALA A 1 98 ? 18.252 -10.216 -22.208 1.00 97.88 98 ALA A N 1
ATOM 797 C CA . ALA A 1 98 ? 17.864 -10.920 -23.429 1.00 97.88 98 ALA A CA 1
ATOM 798 C C . ALA A 1 98 ? 17.868 -10.002 -24.669 1.00 97.88 98 ALA A C 1
ATOM 800 O O . ALA A 1 98 ? 18.281 -10.414 -25.755 1.00 97.88 98 ALA A O 1
ATOM 801 N N . LEU A 1 99 ? 17.443 -8.742 -24.526 1.00 97.94 99 LEU A N 1
ATOM 802 C CA . LEU A 1 99 ? 17.496 -7.754 -25.609 1.00 97.94 99 LEU A CA 1
ATOM 803 C C . LEU A 1 99 ? 18.937 -7.388 -25.997 1.00 97.94 99 LEU A C 1
ATOM 805 O O . LEU A 1 99 ? 19.242 -7.263 -27.187 1.00 97.94 99 LEU A O 1
ATOM 809 N N . ILE A 1 100 ? 19.818 -7.228 -25.005 1.00 97.88 100 ILE A N 1
ATOM 810 C CA . ILE A 1 100 ? 21.244 -6.961 -25.231 1.00 97.88 100 ILE A CA 1
ATOM 811 C C . ILE A 1 100 ? 21.872 -8.134 -25.988 1.00 97.88 100 ILE A C 1
ATOM 813 O O . ILE A 1 100 ? 22.519 -7.917 -27.008 1.00 97.88 100 ILE A O 1
ATOM 817 N N . GLU A 1 101 ? 21.621 -9.373 -25.567 1.00 98.31 101 GLU A N 1
ATOM 818 C CA . GLU A 1 101 ? 22.146 -10.567 -26.241 1.00 98.31 101 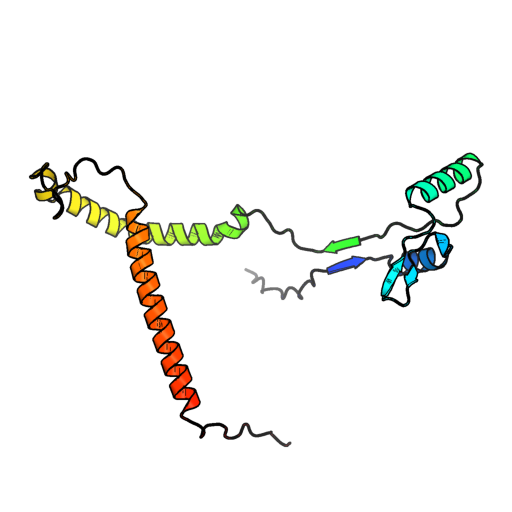GLU A CA 1
ATOM 819 C C . GLU A 1 101 ? 21.694 -10.667 -27.703 1.00 98.31 101 GLU A C 1
ATOM 821 O O . GLU A 1 101 ? 22.504 -10.957 -28.584 1.00 98.31 101 GLU A O 1
ATOM 826 N N . ARG A 1 102 ? 20.415 -10.386 -27.988 1.00 97.88 102 ARG A N 1
ATOM 827 C CA . ARG A 1 102 ? 19.893 -10.354 -29.366 1.00 97.88 102 ARG A CA 1
ATOM 828 C C . ARG A 1 102 ? 20.580 -9.278 -30.206 1.00 97.88 102 ARG A C 1
ATOM 830 O O . ARG A 1 102 ? 20.991 -9.555 -31.329 1.00 97.88 102 ARG A O 1
ATOM 837 N N . SER A 1 103 ? 20.750 -8.082 -29.647 1.00 97.75 103 SER A N 1
ATOM 838 C CA . SER A 1 103 ? 21.428 -6.969 -30.324 1.00 97.75 103 SER A CA 1
ATOM 839 C C . SER A 1 103 ? 22.895 -7.290 -30.625 1.00 97.75 103 SER A C 1
ATOM 841 O O . SER A 1 103 ? 23.367 -7.027 -31.727 1.00 97.75 103 SER A O 1
ATOM 843 N N . MET A 1 104 ? 23.605 -7.920 -29.684 1.00 98.06 104 MET A N 1
ATOM 844 C CA . MET A 1 104 ? 25.008 -8.309 -29.867 1.00 98.06 104 MET A CA 1
ATOM 845 C C . MET A 1 104 ? 25.176 -9.371 -30.957 1.00 98.06 104 MET A C 1
ATOM 847 O O . MET A 1 104 ? 26.142 -9.312 -31.713 1.00 98.06 104 MET A O 1
ATOM 851 N N . LYS A 1 105 ? 24.221 -10.300 -31.088 1.00 98.06 105 LYS A N 1
ATOM 852 C CA . LYS A 1 105 ? 24.207 -11.285 -32.182 1.00 98.06 105 LYS A CA 1
ATOM 853 C C . LYS A 1 105 ? 23.996 -10.635 -33.552 1.00 98.06 105 LYS A C 1
ATOM 855 O O . LYS A 1 105 ? 24.640 -11.049 -34.504 1.00 98.06 105 LYS A O 1
ATOM 860 N N . ALA A 1 106 ? 23.142 -9.614 -33.644 1.00 97.56 106 ALA A N 1
ATOM 861 C CA . ALA A 1 106 ? 22.871 -8.893 -34.894 1.00 97.56 106 ALA A CA 1
ATOM 862 C C . ALA A 1 106 ? 23.964 -7.870 -35.271 1.00 97.56 106 ALA A C 1
ATOM 864 O O . ALA A 1 106 ? 24.039 -7.415 -36.413 1.00 97.56 106 ALA A O 1
ATOM 865 N N . MET A 1 107 ? 24.815 -7.481 -34.318 1.00 97.56 107 MET A N 1
ATOM 866 C CA . MET A 1 107 ? 25.814 -6.425 -34.493 1.00 97.56 107 MET A CA 1
ATOM 867 C C . MET A 1 107 ? 26.785 -6.649 -35.674 1.00 97.56 107 MET A C 1
ATOM 869 O O . MET A 1 107 ? 27.021 -5.685 -36.405 1.00 97.56 107 MET A O 1
ATOM 873 N N . PRO A 1 108 ? 27.350 -7.851 -35.919 1.00 98.19 108 PRO A N 1
ATOM 874 C CA . PRO A 1 108 ? 28.286 -8.061 -37.027 1.00 98.19 108 PRO A CA 1
ATOM 875 C C . PRO A 1 108 ? 27.655 -7.784 -38.396 1.00 98.19 108 PRO A C 1
ATOM 877 O O . PRO A 1 108 ? 28.253 -7.093 -39.224 1.00 98.19 108 PRO A O 1
ATOM 880 N N . ASP A 1 109 ? 26.422 -8.246 -38.601 1.00 97.44 109 ASP A N 1
ATOM 881 C CA . ASP A 1 109 ? 25.686 -8.052 -39.852 1.00 97.44 109 ASP A CA 1
ATOM 882 C C . ASP A 1 109 ? 25.381 -6.571 -40.085 1.00 97.44 109 ASP A C 1
ATOM 884 O O . ASP A 1 109 ? 25.583 -6.051 -41.186 1.00 97.44 109 ASP A O 1
ATOM 888 N N . LEU A 1 110 ? 24.990 -5.859 -39.023 1.00 96.56 110 LEU A N 1
ATOM 889 C CA . LEU A 1 110 ? 24.766 -4.414 -39.062 1.00 96.56 110 LEU A CA 1
ATOM 890 C C . LEU A 1 110 ? 26.049 -3.640 -39.401 1.00 96.56 110 LEU A C 1
ATOM 892 O O . LEU A 1 110 ? 26.003 -2.688 -40.181 1.00 96.56 110 LEU A O 1
ATOM 896 N N . ILE A 1 111 ? 27.207 -4.057 -38.877 1.00 96.06 111 ILE A N 1
ATOM 897 C CA . ILE A 1 111 ? 28.503 -3.445 -39.211 1.00 96.06 111 ILE A CA 1
ATOM 898 C C . ILE A 1 111 ? 28.840 -3.663 -40.690 1.00 96.06 111 ILE A C 1
ATOM 900 O O . ILE A 1 111 ? 29.300 -2.732 -41.356 1.00 96.06 111 ILE A O 1
ATOM 904 N N . ILE A 1 112 ? 28.615 -4.869 -41.222 1.00 96.94 112 ILE A N 1
ATOM 905 C CA . ILE A 1 112 ? 28.852 -5.174 -42.641 1.00 96.94 112 ILE A CA 1
ATOM 906 C C . ILE A 1 112 ? 27.932 -4.327 -43.523 1.00 96.94 112 ILE A C 1
ATOM 908 O O . ILE A 1 112 ? 28.407 -3.712 -44.480 1.00 96.94 112 ILE A O 1
ATOM 912 N N . ALA A 1 113 ? 26.641 -4.261 -43.189 1.00 94.81 113 ALA A N 1
ATOM 913 C CA . ALA A 1 113 ? 25.665 -3.446 -43.904 1.00 94.81 113 ALA A CA 1
ATOM 914 C C . ALA A 1 113 ? 26.078 -1.967 -43.920 1.00 94.81 113 ALA A C 1
ATOM 916 O O . ALA A 1 113 ? 26.171 -1.371 -44.992 1.00 94.81 113 ALA A O 1
ATOM 917 N N . TYR A 1 114 ? 26.443 -1.409 -42.762 1.00 92.44 114 TYR A N 1
ATOM 918 C CA . TYR A 1 114 ? 26.898 -0.023 -42.642 1.00 92.44 114 TYR A CA 1
ATOM 919 C C . TYR A 1 114 ? 28.171 0.257 -43.455 1.00 92.44 114 TYR A C 1
ATOM 921 O O . TYR A 1 114 ? 28.270 1.271 -44.147 1.00 92.44 114 TYR A O 1
ATOM 929 N N . ARG A 1 115 ? 29.158 -0.648 -43.416 1.00 91.94 115 ARG A N 1
ATOM 930 C CA . ARG A 1 115 ? 30.396 -0.503 -44.200 1.00 91.94 115 ARG A CA 1
ATOM 931 C C . ARG A 1 115 ? 30.123 -0.527 -45.703 1.00 91.94 115 ARG A C 1
ATOM 933 O O . ARG A 1 115 ? 30.665 0.316 -46.414 1.00 91.94 115 ARG A O 1
ATOM 940 N N . LYS A 1 116 ? 29.271 -1.445 -46.174 1.00 91.00 116 LYS A N 1
ATOM 941 C CA . LYS A 1 116 ? 28.826 -1.498 -47.577 1.00 91.00 116 LYS A CA 1
ATOM 942 C C . LYS A 1 116 ? 28.122 -0.200 -47.971 1.00 91.00 116 LYS A C 1
ATOM 944 O O . LYS A 1 116 ? 28.472 0.405 -48.976 1.00 91.00 116 LYS A O 1
ATOM 949 N N . GLU A 1 117 ? 27.197 0.273 -47.139 1.00 86.00 117 GLU A N 1
ATOM 950 C CA . GLU A 1 117 ? 26.466 1.521 -47.369 1.00 86.00 117 GLU A CA 1
ATOM 951 C C . GLU A 1 117 ? 27.392 2.746 -47.441 1.00 86.00 117 GLU A C 1
ATOM 953 O O . GLU A 1 117 ? 27.171 3.646 -48.249 1.00 86.00 117 GLU A O 1
ATOM 958 N N . ARG A 1 118 ? 28.446 2.792 -46.618 1.00 81.94 118 ARG A N 1
ATOM 959 C CA . ARG A 1 118 ? 29.435 3.880 -46.623 1.00 81.94 118 ARG A CA 1
ATOM 960 C C . ARG A 1 118 ? 30.338 3.851 -47.857 1.00 81.94 118 ARG A C 1
ATOM 962 O O . ARG A 1 118 ? 30.674 4.909 -48.378 1.00 81.94 118 ARG A O 1
ATOM 969 N N . LEU A 1 119 ? 30.749 2.663 -48.296 1.00 81.94 119 LEU A N 1
ATOM 970 C CA . LEU A 1 119 ? 31.621 2.484 -49.461 1.00 81.94 119 LEU A CA 1
ATOM 971 C C . LEU A 1 119 ? 30.885 2.658 -50.791 1.00 81.94 119 LEU A C 1
ATOM 973 O O . LEU A 1 119 ? 31.539 2.826 -51.816 1.00 81.94 119 LEU A O 1
ATOM 977 N N . ASN A 1 120 ? 29.549 2.642 -50.791 1.00 75.56 120 ASN A N 1
ATOM 978 C CA . ASN A 1 120 ? 28.758 2.880 -51.990 1.00 75.56 120 ASN A CA 1
ATOM 979 C C . ASN A 1 120 ? 29.049 4.286 -52.552 1.00 75.56 120 ASN A C 1
ATOM 981 O O . ASN A 1 120 ? 28.607 5.281 -51.968 1.00 75.56 120 ASN A O 1
ATOM 985 N N . PRO A 1 121 ? 29.720 4.403 -53.716 1.00 64.19 121 PRO A N 1
ATOM 986 C CA . PRO A 1 121 ? 30.115 5.699 -54.270 1.00 64.19 121 PRO A CA 1
ATOM 987 C C . PRO A 1 121 ? 28.893 6.570 -54.586 1.00 64.19 121 PRO A C 1
ATOM 989 O O . PRO A 1 121 ? 28.949 7.789 -54.460 1.00 64.19 121 PRO A O 1
ATOM 992 N N . ASN A 1 122 ? 27.749 5.946 -54.884 1.00 62.53 122 ASN A N 1
ATOM 993 C CA . ASN A 1 122 ? 26.469 6.611 -55.133 1.00 62.53 122 ASN A CA 1
ATOM 994 C C . ASN A 1 122 ? 25.916 7.398 -53.931 1.00 62.53 122 ASN A C 1
ATOM 996 O O . ASN A 1 122 ? 25.060 8.255 -54.138 1.00 62.53 122 ASN A O 1
ATOM 1000 N N . ARG A 1 123 ? 26.395 7.148 -52.702 1.00 60.47 123 ARG A N 1
ATOM 1001 C CA . ARG A 1 123 ? 26.020 7.921 -51.506 1.00 60.47 123 ARG A CA 1
ATOM 1002 C C . ARG A 1 123 ? 26.682 9.302 -51.475 1.00 60.47 123 ARG A C 1
ATOM 1004 O O . ARG A 1 123 ? 26.072 10.254 -51.010 1.00 60.47 123 ARG A O 1
ATOM 1011 N N . LEU A 1 124 ? 27.917 9.407 -51.971 1.00 53.84 124 LEU A N 1
ATOM 1012 C CA . LEU A 1 124 ? 28.684 10.660 -52.024 1.00 53.84 124 LEU A CA 1
ATOM 1013 C C . LEU A 1 124 ? 28.540 11.387 -53.370 1.00 53.84 124 LEU A C 1
ATOM 1015 O O . LEU A 1 124 ? 28.808 12.581 -53.449 1.00 53.84 124 LEU A O 1
ATOM 1019 N N . ARG A 1 125 ? 28.124 10.682 -54.431 1.00 53.59 125 ARG A N 1
ATOM 1020 C CA . ARG A 1 125 ? 28.132 11.209 -55.805 1.00 53.59 125 ARG A CA 1
ATOM 1021 C C . ARG A 1 125 ? 26.986 12.172 -56.130 1.00 53.59 125 ARG A C 1
ATOM 1023 O O . ARG A 1 125 ? 27.155 12.979 -57.031 1.00 53.59 125 ARG A O 1
ATOM 1030 N N . ASN A 1 126 ? 25.869 12.132 -55.397 1.00 50.25 126 ASN A N 1
ATOM 1031 C CA . ASN A 1 126 ? 24.713 13.004 -55.639 1.00 50.25 126 ASN A CA 1
ATOM 1032 C C . ASN A 1 126 ? 24.210 13.654 -54.331 1.00 50.25 126 ASN A C 1
ATOM 1034 O O . ASN A 1 126 ? 23.298 13.111 -53.706 1.00 50.25 126 ASN A O 1
ATOM 1038 N N . PRO A 1 127 ? 24.719 14.835 -53.926 1.00 51.53 127 PRO A N 1
ATOM 1039 C CA . PRO A 1 127 ? 24.107 15.621 -52.845 1.00 51.53 127 PRO A CA 1
ATOM 1040 C C . PRO A 1 127 ? 22.705 16.151 -53.215 1.00 51.53 127 PRO A C 1
ATOM 1042 O O . PRO A 1 127 ? 21.965 16.603 -52.347 1.00 51.53 127 PRO A O 1
ATOM 1045 N N . SER A 1 128 ? 22.336 16.071 -54.498 1.00 49.75 128 SER A N 1
ATOM 1046 C CA . SER A 1 128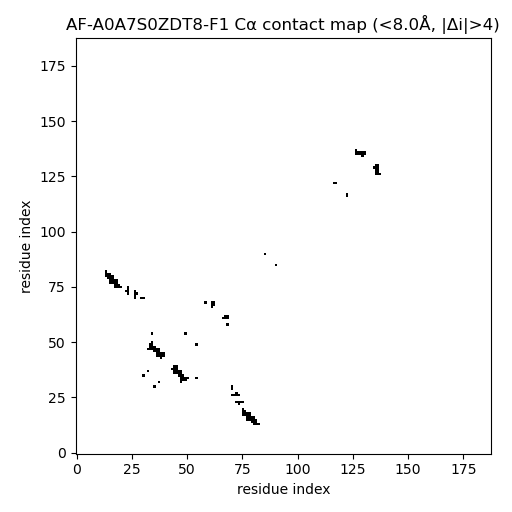 ? 21.057 16.483 -55.082 1.00 49.75 128 SER A CA 1
ATOM 1047 C C . SER A 1 128 ? 20.157 15.308 -55.477 1.00 49.75 128 SER A C 1
ATOM 1049 O O . SER A 1 128 ? 19.248 15.486 -56.286 1.00 49.75 128 SER A O 1
ATOM 1051 N N . ARG A 1 129 ? 20.388 14.090 -54.958 1.00 51.06 129 ARG A N 1
ATOM 1052 C CA . ARG A 1 129 ? 19.428 13.002 -55.178 1.00 51.06 129 ARG A CA 1
ATOM 1053 C C . ARG A 1 129 ? 18.216 13.277 -54.306 1.00 51.06 129 ARG A C 1
ATOM 1055 O O . ARG A 1 129 ? 18.197 12.952 -53.124 1.00 51.06 129 ARG A O 1
ATOM 1062 N N . THR A 1 130 ? 17.252 13.958 -54.894 1.00 54.56 130 THR A N 1
ATOM 1063 C CA . THR A 1 130 ? 15.940 14.104 -54.308 1.00 54.56 130 THR A CA 1
ATOM 1064 C C . THR A 1 130 ? 15.206 12.775 -54.377 1.00 54.56 130 THR A C 1
ATOM 1066 O O . THR A 1 130 ? 15.370 12.033 -55.347 1.00 54.56 130 THR A O 1
ATOM 1069 N N . ASP A 1 131 ? 14.397 12.467 -53.369 1.00 54.38 131 ASP A N 1
ATOM 1070 C CA . ASP A 1 131 ? 13.400 11.397 -53.437 1.00 54.38 131 ASP A CA 1
ATOM 1071 C C . ASP A 1 131 ? 12.470 11.640 -54.650 1.00 54.38 131 ASP A C 1
ATOM 1073 O O . ASP A 1 131 ? 12.444 12.751 -55.186 1.00 54.38 131 ASP A O 1
ATOM 1077 N N . ASP A 1 132 ? 11.628 10.676 -55.037 1.00 53.09 132 ASP A N 1
ATOM 1078 C CA . ASP A 1 132 ? 10.633 10.831 -56.126 1.00 53.09 132 ASP A CA 1
ATOM 1079 C C . ASP A 1 132 ? 9.663 12.029 -55.922 1.00 53.09 132 ASP A C 1
ATOM 1081 O O . ASP A 1 132 ? 8.888 12.383 -56.805 1.00 53.09 132 ASP A O 1
ATOM 1085 N N . SER A 1 133 ? 9.729 12.682 -54.753 1.00 56.69 133 SER A N 1
ATOM 1086 C CA . SER A 1 133 ? 9.021 13.907 -54.362 1.00 56.69 133 SER A CA 1
ATOM 1087 C C . SER A 1 133 ? 9.825 15.219 -54.492 1.00 56.69 133 SER A C 1
ATOM 1089 O O . SER A 1 133 ? 9.313 16.278 -54.131 1.00 56.69 133 SER A O 1
ATOM 1091 N N . GLY A 1 134 ? 11.076 15.192 -54.968 1.00 53.56 134 GLY A N 1
ATOM 1092 C CA . GLY A 1 134 ? 11.875 16.402 -55.221 1.00 53.56 134 GLY A CA 1
ATOM 1093 C C . GLY A 1 134 ? 12.560 17.040 -53.996 1.00 53.56 134 GLY A C 1
ATOM 1094 O O . GLY A 1 134 ? 13.034 18.170 -54.094 1.00 53.56 134 GLY A O 1
ATOM 1095 N N . LYS A 1 135 ? 12.655 16.359 -52.841 1.00 51.69 135 LYS A N 1
ATOM 1096 C CA . LYS A 1 135 ? 13.271 16.899 -51.604 1.00 51.69 135 LYS A CA 1
ATOM 1097 C C . LYS A 1 135 ? 14.700 16.402 -51.363 1.00 51.69 135 LYS A C 1
ATOM 1099 O O . LYS A 1 135 ? 14.973 15.225 -51.522 1.00 51.69 135 LYS A O 1
ATOM 1104 N N . SER A 1 136 ? 15.612 17.298 -50.967 1.00 51.41 136 SER A N 1
ATOM 1105 C CA . SER A 1 136 ? 17.032 16.990 -50.709 1.00 51.41 136 SER A CA 1
ATOM 1106 C C . SER A 1 136 ? 17.226 16.060 -49.504 1.00 51.41 136 SER A C 1
ATOM 1108 O O . SER A 1 136 ? 16.809 16.370 -48.388 1.00 51.41 136 SER A O 1
ATOM 1110 N N . LEU A 1 137 ? 17.932 14.949 -49.720 1.00 53.69 137 LEU A N 1
ATOM 1111 C CA . LEU A 1 137 ? 18.242 13.928 -48.711 1.00 53.69 137 LEU A CA 1
ATOM 1112 C C . LEU A 1 137 ? 19.335 14.337 -47.703 1.00 53.69 137 LEU A C 1
ATOM 1114 O O . LEU A 1 137 ? 19.579 13.612 -46.740 1.00 53.69 137 LEU A O 1
ATOM 1118 N N . MET A 1 138 ? 19.999 15.481 -47.901 1.00 47.28 138 MET A N 1
ATOM 1119 C CA . MET A 1 138 ? 21.143 15.902 -47.074 1.00 47.28 138 MET A CA 1
ATOM 1120 C C . MET A 1 138 ? 20.756 16.453 -45.693 1.00 47.28 138 MET A C 1
ATOM 1122 O O . MET A 1 138 ? 21.617 16.558 -44.823 1.00 47.28 138 MET A O 1
ATOM 1126 N N . TYR A 1 139 ? 19.481 16.773 -45.454 1.00 50.06 139 TYR A N 1
ATOM 1127 C CA . TYR A 1 139 ? 19.013 17.224 -44.141 1.00 50.06 139 TYR A CA 1
ATOM 1128 C C . TYR A 1 139 ? 17.607 16.698 -43.851 1.00 50.06 139 TYR A C 1
ATOM 1130 O O . TYR A 1 139 ? 16.638 17.449 -43.775 1.00 50.06 139 TYR A O 1
ATOM 1138 N N . ARG A 1 140 ? 17.477 15.381 -43.664 1.00 46.69 140 ARG A N 1
ATOM 1139 C CA . ARG A 1 140 ? 16.379 14.880 -42.835 1.00 46.69 140 ARG A CA 1
ATOM 1140 C C . ARG A 1 140 ? 16.880 14.887 -41.388 1.00 46.69 140 ARG A C 1
ATOM 1142 O O . ARG A 1 140 ? 17.727 14.047 -41.068 1.00 46.69 140 ARG A O 1
ATOM 1149 N N . PRO A 1 141 ? 16.417 15.789 -40.492 1.00 45.34 141 PRO A N 1
ATOM 1150 C CA . PRO A 1 141 ? 16.475 15.466 -39.068 1.00 45.34 141 PRO A CA 1
ATOM 1151 C C . PRO A 1 141 ? 15.887 14.061 -38.922 1.00 45.34 141 PRO A C 1
ATOM 1153 O O . PRO A 1 141 ? 14.947 13.727 -39.641 1.00 45.34 141 PRO A O 1
ATOM 1156 N N . VAL A 1 142 ? 16.490 13.207 -38.093 1.00 47.47 142 VAL A N 1
ATOM 1157 C CA . VAL A 1 142 ? 16.022 11.829 -37.904 1.00 47.47 142 VAL A CA 1
ATOM 1158 C C . VAL A 1 142 ? 14.609 11.899 -37.332 1.00 47.47 142 VAL A C 1
ATOM 1160 O O . VAL A 1 142 ? 14.401 11.933 -36.123 1.00 47.47 142 VAL A O 1
ATOM 1163 N N . GLU A 1 143 ? 13.618 11.976 -38.211 1.00 48.41 143 GLU A N 1
ATOM 1164 C CA . GLU A 1 143 ? 12.223 11.863 -37.866 1.00 48.41 143 GLU A CA 1
ATOM 1165 C C . GLU A 1 143 ? 12.006 10.387 -37.568 1.00 48.41 143 GLU A C 1
ATOM 1167 O O . GLU A 1 143 ? 11.651 9.574 -38.417 1.00 48.41 143 GLU A O 1
ATOM 1172 N N . VAL A 1 144 ? 12.211 10.045 -36.297 1.00 47.69 144 VAL A N 1
ATOM 1173 C CA . VAL A 1 144 ? 11.856 8.765 -35.667 1.00 47.69 144 VAL A CA 1
ATOM 1174 C C . VAL A 1 144 ? 10.351 8.433 -35.846 1.00 47.69 144 VAL A C 1
ATOM 1176 O O . VAL A 1 144 ? 9.890 7.389 -35.407 1.00 47.69 144 VAL A O 1
ATOM 1179 N N . ARG A 1 145 ? 9.570 9.289 -36.524 1.00 49.47 145 ARG A N 1
ATOM 1180 C CA . ARG A 1 145 ? 8.119 9.192 -36.722 1.00 49.47 145 ARG A CA 1
ATOM 1181 C C . ARG A 1 145 ? 7.664 8.473 -37.996 1.00 49.47 145 ARG A C 1
ATOM 1183 O O . ARG A 1 145 ? 6.523 8.031 -38.029 1.00 49.47 145 ARG A O 1
ATOM 1190 N N . GLU A 1 146 ? 8.490 8.327 -39.034 1.00 48.94 146 GLU A N 1
ATOM 1191 C CA . GLU A 1 146 ? 8.011 7.692 -40.282 1.00 48.94 146 GLU A CA 1
ATOM 1192 C C . GLU A 1 146 ? 8.180 6.165 -40.288 1.00 48.94 146 GLU A C 1
ATOM 1194 O O . GLU A 1 146 ? 7.365 5.460 -40.883 1.00 48.94 146 GLU A O 1
ATOM 1199 N N . ARG A 1 147 ? 9.174 5.629 -39.559 1.00 47.34 147 ARG A N 1
ATOM 1200 C CA . ARG A 1 147 ? 9.332 4.170 -39.397 1.00 47.34 147 ARG A CA 1
ATOM 1201 C C . ARG A 1 147 ? 8.164 3.558 -38.628 1.00 47.34 147 ARG A C 1
ATOM 1203 O O . ARG A 1 147 ? 7.668 2.515 -39.034 1.00 47.34 147 ARG A O 1
ATOM 1210 N N . THR A 1 148 ? 7.648 4.260 -37.615 1.00 52.78 148 THR A N 1
ATOM 1211 C CA . THR A 1 148 ? 6.458 3.815 -36.880 1.00 52.78 148 THR A CA 1
ATOM 1212 C C . THR A 1 148 ? 5.224 3.792 -37.774 1.00 52.78 148 THR A C 1
ATOM 1214 O O . THR A 1 148 ? 4.445 2.864 -37.674 1.00 52.78 148 THR A O 1
ATOM 1217 N N . ALA A 1 149 ? 5.060 4.731 -38.711 1.00 53.59 149 ALA A N 1
ATOM 1218 C CA . ALA A 1 149 ? 3.869 4.775 -39.565 1.00 53.59 149 ALA A CA 1
ATOM 1219 C C . ALA A 1 149 ? 3.827 3.664 -40.633 1.00 53.59 149 ALA A C 1
ATOM 1221 O O . ALA A 1 149 ? 2.741 3.227 -41.017 1.00 53.59 149 ALA A O 1
ATOM 1222 N N . ILE A 1 150 ? 4.982 3.219 -41.139 1.00 56.44 150 ILE A N 1
ATOM 1223 C CA . ILE A 1 150 ? 5.063 2.102 -42.096 1.00 56.44 150 ILE A CA 1
ATOM 1224 C C . ILE A 1 150 ? 4.913 0.770 -41.351 1.00 56.44 150 ILE A C 1
ATOM 1226 O O . ILE A 1 150 ? 4.070 -0.036 -41.738 1.00 56.44 150 ILE A O 1
ATOM 1230 N N . GLU A 1 151 ? 5.622 0.593 -40.231 1.00 58.66 151 GLU A N 1
ATOM 1231 C CA . GLU A 1 151 ? 5.492 -0.595 -39.375 1.00 58.66 151 GLU A CA 1
ATOM 1232 C C . GLU A 1 151 ? 4.071 -0.726 -38.793 1.00 58.66 151 GLU A C 1
ATOM 1234 O O . GLU A 1 151 ? 3.525 -1.824 -38.742 1.00 58.66 151 GLU A O 1
ATOM 1239 N N . GLU A 1 152 ? 3.407 0.380 -38.437 1.00 60.91 152 GLU A N 1
ATOM 1240 C CA . GLU A 1 152 ? 2.006 0.383 -37.992 1.00 60.91 152 GLU A CA 1
ATOM 1241 C C . GLU A 1 152 ? 1.037 0.026 -39.123 1.00 60.91 152 GLU A C 1
ATOM 1243 O O . GLU A 1 152 ? 0.064 -0.689 -38.888 1.00 60.91 152 GLU A O 1
ATOM 1248 N N . LYS A 1 153 ? 1.279 0.478 -40.360 1.00 67.94 153 LYS A N 1
ATOM 1249 C CA . LYS A 1 153 ? 0.433 0.113 -41.510 1.00 67.94 153 LYS A CA 1
ATOM 1250 C C . LYS A 1 153 ? 0.574 -1.362 -41.869 1.00 67.94 153 LYS A C 1
ATOM 1252 O O . LYS A 1 153 ? -0.439 -2.008 -42.141 1.00 67.94 153 LYS A O 1
ATOM 1257 N N . GLU A 1 154 ? 1.791 -1.897 -41.835 1.00 73.44 154 GLU A N 1
ATOM 1258 C CA . GLU A 1 154 ? 2.048 -3.324 -42.043 1.00 73.44 154 GLU A CA 1
ATOM 1259 C C . GLU A 1 154 ? 1.417 -4.158 -40.923 1.00 73.44 154 GLU A C 1
ATOM 1261 O O . GLU A 1 154 ? 0.641 -5.071 -41.213 1.00 73.44 154 GLU A O 1
ATOM 1266 N N . PHE A 1 155 ? 1.594 -3.749 -39.662 1.00 73.31 155 PHE A N 1
ATOM 1267 C CA . PHE A 1 155 ? 0.971 -4.384 -38.500 1.00 73.31 155 PHE A CA 1
ATOM 1268 C C . PHE A 1 155 ? -0.564 -4.375 -38.576 1.00 73.31 155 PHE A C 1
ATOM 1270 O O . PHE A 1 155 ? -1.205 -5.404 -38.372 1.00 73.31 155 PHE A O 1
ATOM 1277 N N . VAL A 1 156 ? -1.184 -3.247 -38.940 1.00 74.75 156 VAL A N 1
ATOM 1278 C CA . VAL A 1 156 ? -2.645 -3.151 -39.126 1.00 74.75 156 VAL A CA 1
ATOM 1279 C C . VAL A 1 156 ? -3.118 -4.026 -40.291 1.00 74.75 156 VAL A C 1
ATOM 1281 O O . VAL A 1 156 ? -4.201 -4.617 -40.220 1.00 74.75 156 VAL A O 1
ATOM 1284 N N . SER A 1 157 ? -2.322 -4.142 -41.357 1.00 81.50 157 SER A N 1
ATOM 1285 C CA . SER A 1 157 ? -2.635 -5.023 -42.485 1.00 81.50 157 SER A CA 1
ATOM 1286 C C . SER A 1 157 ? -2.603 -6.499 -42.080 1.00 81.50 157 SER A C 1
ATOM 1288 O O . SER A 1 157 ? -3.504 -7.255 -42.450 1.00 81.50 157 SER A O 1
ATOM 1290 N N . ASP A 1 158 ? -1.634 -6.894 -41.256 1.00 82.06 158 ASP A N 1
ATOM 1291 C CA . ASP A 1 158 ? -1.463 -8.272 -40.806 1.00 82.06 158 ASP A CA 1
ATOM 1292 C C . ASP A 1 158 ? -2.504 -8.659 -39.754 1.00 82.06 158 ASP A C 1
ATOM 1294 O O . ASP A 1 158 ? -3.081 -9.743 -39.834 1.00 82.06 158 ASP A O 1
ATOM 1298 N N . VAL A 1 159 ? -2.872 -7.740 -38.856 1.00 82.44 159 VAL A N 1
ATOM 1299 C CA . VAL A 1 159 ? -4.001 -7.930 -37.930 1.00 82.44 159 VAL A CA 1
ATOM 1300 C C . VAL A 1 159 ? -5.317 -8.129 -38.695 1.00 82.44 159 VAL A C 1
ATOM 1302 O O . VAL A 1 159 ? -6.095 -9.018 -38.347 1.00 82.44 159 VAL A O 1
ATOM 1305 N N . LYS A 1 160 ? -5.559 -7.380 -39.783 1.00 83.06 160 LYS A N 1
ATOM 1306 C CA . LYS A 1 160 ? -6.737 -7.581 -40.654 1.00 83.06 160 LYS A CA 1
ATOM 1307 C C . LYS A 1 160 ? -6.716 -8.915 -41.406 1.00 83.06 160 LYS A C 1
ATOM 1309 O O . LYS A 1 160 ? -7.775 -9.493 -41.642 1.00 83.06 160 LYS A O 1
ATOM 1314 N N . LYS A 1 161 ? -5.545 -9.410 -41.817 1.00 83.50 161 LYS A N 1
ATOM 1315 C CA . LYS A 1 161 ? -5.426 -10.744 -42.434 1.00 83.50 161 LYS A CA 1
ATOM 1316 C C . LYS A 1 161 ? -5.735 -11.837 -41.411 1.00 83.50 161 LYS A C 1
ATOM 1318 O O . LYS A 1 161 ? -6.508 -12.742 -41.709 1.00 83.50 161 LYS A O 1
ATOM 1323 N N . LEU A 1 162 ? -5.199 -11.715 -40.196 1.00 81.19 162 LEU A N 1
ATOM 1324 C CA . LEU A 1 162 ? -5.456 -12.656 -39.107 1.00 81.19 162 LEU A CA 1
ATOM 1325 C C . LEU A 1 162 ? -6.932 -12.667 -38.693 1.00 81.19 162 LEU A C 1
ATOM 1327 O O . LEU A 1 162 ? -7.492 -13.745 -38.515 1.00 81.19 162 LEU A O 1
ATOM 1331 N N . SER A 1 163 ? -7.598 -11.508 -38.618 1.00 82.12 163 SER A N 1
ATOM 1332 C CA . SER A 1 163 ? -9.028 -11.458 -38.288 1.00 82.12 163 SER A CA 1
ATOM 1333 C C . SER A 1 163 ? -9.876 -12.185 -39.337 1.00 82.12 163 SER A C 1
ATOM 1335 O O . SER A 1 163 ? -10.691 -13.032 -38.976 1.00 82.12 163 SER A O 1
ATOM 1337 N N . ARG A 1 164 ? -9.606 -11.966 -40.631 1.00 84.62 164 ARG A N 1
ATOM 1338 C CA . ARG A 1 164 ? -10.275 -12.678 -41.736 1.00 84.62 164 ARG A CA 1
ATOM 1339 C C . ARG A 1 164 ? -10.053 -14.190 -41.676 1.00 84.62 164 ARG A C 1
ATOM 1341 O O . ARG A 1 164 ? -10.992 -14.948 -41.895 1.00 84.62 164 ARG A O 1
ATOM 1348 N N . LEU A 1 165 ? -8.842 -14.634 -41.332 1.00 81.69 165 LEU A N 1
ATOM 1349 C CA . LEU A 1 165 ? -8.550 -16.057 -41.143 1.00 81.69 165 LEU A CA 1
ATOM 1350 C C . LEU A 1 165 ? -9.337 -16.638 -39.961 1.00 81.69 165 LEU A C 1
ATOM 1352 O O . LEU A 1 165 ? -9.937 -17.702 -40.096 1.00 81.69 165 LEU A O 1
ATOM 1356 N N . THR A 1 166 ? -9.422 -15.929 -38.833 1.00 79.56 166 THR A N 1
ATOM 1357 C CA . THR A 1 166 ? -10.217 -16.394 -37.683 1.00 79.56 166 THR A CA 1
ATOM 1358 C C . THR A 1 166 ? -11.716 -16.421 -37.963 1.00 79.56 166 THR A C 1
ATOM 1360 O O . THR A 1 166 ? -12.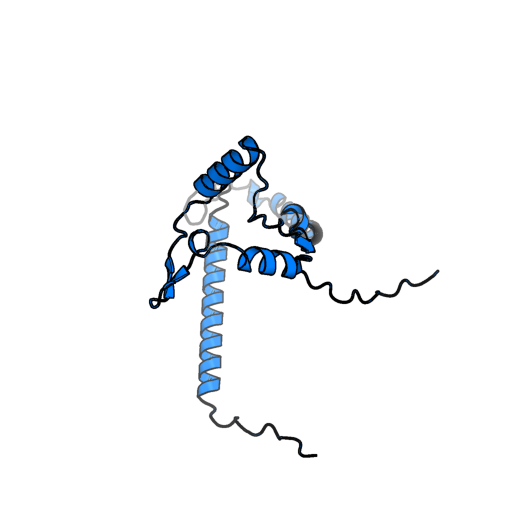398 -17.328 -37.501 1.00 79.56 166 THR A O 1
ATOM 1363 N N . GLU A 1 167 ? -12.238 -15.469 -38.736 1.00 81.31 167 GLU A N 1
ATOM 1364 C CA . GLU A 1 167 ? -13.636 -15.460 -39.172 1.00 81.31 167 GLU A CA 1
ATOM 1365 C C . GLU A 1 167 ? -13.917 -16.605 -40.146 1.00 81.31 167 GLU A C 1
ATOM 1367 O O . GLU A 1 167 ? -14.937 -17.275 -40.009 1.00 81.31 167 GLU A O 1
ATOM 1372 N N . SER A 1 168 ? -12.989 -16.898 -41.064 1.00 77.69 168 SER A N 1
ATOM 1373 C CA . SER A 1 168 ? -13.102 -18.057 -41.956 1.00 77.69 168 SER A CA 1
ATOM 1374 C C . SER A 1 168 ? -13.060 -19.386 -41.197 1.00 77.69 168 SER A C 1
ATOM 1376 O O . SER A 1 168 ? -13.864 -20.267 -41.480 1.00 77.69 168 SER A O 1
ATOM 1378 N N . LEU A 1 169 ? -12.207 -19.507 -40.173 1.00 76.00 169 LEU A N 1
ATOM 1379 C CA . LEU A 1 169 ? -12.135 -20.687 -39.308 1.00 76.00 169 LEU A CA 1
ATOM 1380 C C . LEU A 1 169 ? -13.386 -20.840 -38.444 1.00 76.00 169 LEU A C 1
ATOM 1382 O O . LEU A 1 169 ? -13.885 -21.952 -38.304 1.00 76.00 169 LEU A O 1
ATOM 1386 N N . LYS A 1 170 ? -13.917 -19.738 -37.897 1.00 75.25 170 LYS A N 1
ATOM 1387 C CA . LYS A 1 170 ? -15.187 -19.732 -37.156 1.00 75.25 170 LYS A CA 1
ATOM 1388 C C . LYS A 1 170 ? -16.361 -20.112 -38.050 1.00 75.25 170 LYS A C 1
ATOM 1390 O O . LYS A 1 170 ? -17.220 -20.864 -37.622 1.00 75.25 170 LYS A O 1
ATOM 1395 N N . LYS A 1 171 ? -16.386 -19.637 -39.296 1.00 72.62 171 LYS A N 1
ATOM 1396 C CA . LYS A 1 171 ? -17.415 -20.017 -40.268 1.00 72.62 171 LYS A CA 1
ATOM 1397 C C . LYS A 1 171 ? -17.308 -21.498 -40.648 1.00 72.62 171 LYS A C 1
ATOM 1399 O O . LYS A 1 171 ? -18.301 -22.205 -40.582 1.00 72.62 171 LYS A O 1
ATOM 1404 N N . ALA A 1 172 ? -16.093 -21.991 -40.890 1.00 68.31 172 ALA A N 1
ATOM 1405 C CA . ALA A 1 172 ? -15.843 -23.409 -41.147 1.00 68.31 172 ALA A CA 1
ATOM 1406 C C . ALA A 1 172 ? -16.194 -24.323 -39.956 1.00 68.31 172 ALA A C 1
ATOM 1408 O O . ALA A 1 172 ? -16.557 -25.470 -40.164 1.00 68.31 172 ALA A O 1
ATOM 1409 N N . THR A 1 173 ? -16.118 -23.830 -38.714 1.00 62.50 173 THR A N 1
ATOM 1410 C CA . THR A 1 173 ? -16.560 -24.586 -37.522 1.00 62.50 173 THR A CA 1
ATOM 1411 C C . THR A 1 173 ? -18.064 -24.502 -37.264 1.00 62.50 173 THR A C 1
ATOM 1413 O O . THR A 1 173 ? -18.586 -25.341 -36.541 1.00 62.50 173 THR A O 1
ATOM 1416 N N . ILE A 1 174 ? -18.764 -23.518 -37.835 1.00 59.81 174 ILE A N 1
ATOM 1417 C CA . ILE A 1 174 ? -20.227 -23.385 -37.733 1.00 59.81 174 ILE A CA 1
ATOM 1418 C C . ILE A 1 174 ? -20.935 -24.214 -38.820 1.00 59.81 174 ILE A C 1
ATOM 1420 O O . ILE A 1 174 ? -22.036 -24.702 -38.580 1.00 59.81 174 ILE A O 1
ATOM 1424 N N . ASP A 1 175 ? -20.294 -24.423 -39.974 1.00 57.16 175 ASP A N 1
ATOM 1425 C CA . ASP A 1 175 ? -20.869 -25.151 -41.115 1.00 57.16 175 ASP A CA 1
ATOM 1426 C C . ASP A 1 175 ? -20.640 -26.690 -41.071 1.00 57.16 175 ASP A C 1
ATOM 1428 O O . ASP A 1 175 ? -21.153 -27.395 -41.937 1.00 57.16 175 ASP A O 1
ATOM 1432 N N . ASP A 1 176 ? -19.953 -27.228 -40.047 1.00 56.47 176 ASP A N 1
ATOM 1433 C CA . ASP A 1 176 ? -19.771 -28.677 -39.792 1.00 56.47 176 ASP A CA 1
ATOM 1434 C C . ASP A 1 176 ? -20.536 -29.133 -38.517 1.00 56.47 176 ASP A C 1
ATOM 1436 O O . ASP A 1 176 ? -19.945 -29.292 -37.445 1.00 56.47 176 ASP A O 1
ATOM 1440 N N . PRO A 1 177 ? -21.858 -29.390 -38.576 1.00 53.22 177 PRO A N 1
ATOM 1441 C CA . PRO A 1 177 ? -22.640 -29.868 -37.427 1.00 53.22 177 PRO A CA 1
ATOM 1442 C C . PRO A 1 177 ? -22.423 -31.357 -37.068 1.00 53.22 177 PRO A C 1
ATOM 1444 O O . PRO A 1 177 ? -23.225 -31.928 -36.334 1.00 53.22 177 PRO A O 1
ATOM 1447 N N . SER A 1 178 ? -21.371 -32.024 -37.563 1.00 56.50 178 SER A N 1
ATOM 1448 C CA . SER A 1 178 ? -21.196 -33.484 -37.425 1.00 56.50 178 SER A CA 1
ATOM 1449 C C . SER A 1 178 ? -20.042 -33.933 -36.515 1.00 56.50 178 SER A C 1
ATOM 1451 O O . SER A 1 178 ? -19.572 -35.063 -36.650 1.00 56.50 178 SER A O 1
ATOM 1453 N N . LYS A 1 179 ? -19.551 -33.086 -35.600 1.00 52.12 179 LYS A N 1
ATOM 1454 C CA . LYS A 1 179 ? -18.463 -33.448 -34.665 1.00 52.12 179 LYS A CA 1
ATOM 1455 C C . LYS A 1 179 ? -18.761 -33.175 -33.187 1.00 52.12 179 LYS A C 1
ATOM 1457 O O . LYS A 1 179 ? -17.849 -32.917 -32.413 1.00 52.12 179 LYS A O 1
ATOM 1462 N N . ASP A 1 180 ? -20.014 -33.351 -32.785 1.00 51.94 180 ASP A N 1
ATOM 1463 C CA . ASP A 1 180 ? -20.362 -33.684 -31.399 1.00 51.94 180 ASP A CA 1
ATOM 1464 C C . ASP A 1 180 ? -20.568 -35.207 -31.289 1.00 51.94 180 ASP A C 1
ATOM 1466 O O . ASP A 1 180 ? -21.678 -35.696 -31.093 1.00 51.94 180 ASP A O 1
ATOM 1470 N N . GLU A 1 181 ? -19.496 -35.992 -31.451 1.00 53.47 181 GLU A N 1
ATOM 1471 C CA . GLU A 1 181 ? -19.508 -37.417 -31.097 1.00 53.47 181 GLU A CA 1
ATOM 1472 C C . GLU A 1 181 ? -18.581 -37.700 -29.908 1.00 53.47 181 GLU A C 1
ATOM 1474 O O . GLU A 1 181 ? -17.358 -37.682 -30.015 1.00 53.47 181 GLU A O 1
ATOM 1479 N N . LYS A 1 182 ? -19.245 -38.008 -28.786 1.00 54.50 182 LYS A N 1
ATOM 1480 C CA . LYS A 1 182 ? -18.892 -39.036 -27.793 1.00 54.50 182 LYS A CA 1
ATOM 1481 C C . LYS A 1 182 ? -17.522 -38.898 -27.118 1.00 54.50 182 LYS A C 1
ATOM 1483 O O . LYS A 1 182 ? -16.539 -39.523 -27.496 1.00 54.50 182 LYS A O 1
ATOM 1488 N N . LEU A 1 183 ? -17.513 -38.184 -25.992 1.00 49.88 183 LEU A N 1
ATOM 1489 C CA . LEU A 1 183 ? -16.616 -38.519 -24.886 1.00 49.88 183 LEU A CA 1
ATOM 1490 C C . LEU A 1 183 ? -17.292 -39.601 -24.038 1.00 49.88 183 LEU A C 1
ATOM 1492 O O . LEU A 1 183 ? -18.219 -39.323 -23.273 1.00 49.88 183 LEU A O 1
ATOM 1496 N N . ASP A 1 184 ? -16.833 -40.835 -24.230 1.00 52.97 184 ASP A N 1
ATOM 1497 C CA . ASP A 1 184 ? -17.202 -42.003 -23.441 1.00 52.97 184 ASP A CA 1
ATOM 1498 C C . ASP A 1 184 ? -16.943 -41.767 -21.947 1.00 52.97 184 ASP A C 1
ATOM 1500 O O . ASP A 1 184 ? -15.850 -41.387 -21.518 1.00 52.97 184 ASP A O 1
ATOM 1504 N N . LYS A 1 185 ? -17.974 -42.031 -21.140 1.00 51.97 185 LYS A N 1
ATOM 1505 C CA . LYS A 1 185 ? -17.842 -42.260 -19.701 1.00 51.97 185 LYS A CA 1
ATOM 1506 C C . LYS A 1 185 ? -17.195 -43.635 -19.501 1.00 51.97 185 LYS A C 1
ATOM 1508 O O . LYS A 1 185 ? -17.775 -44.614 -19.969 1.00 51.97 185 LYS A O 1
ATOM 1513 N N . PRO A 1 186 ? -16.082 -43.768 -18.766 1.00 57.19 186 PRO A N 1
ATOM 1514 C CA . PRO A 1 186 ? -15.675 -45.079 -18.294 1.00 57.19 186 PRO A CA 1
ATOM 1515 C C . PRO A 1 186 ? -16.541 -45.474 -17.088 1.00 57.19 186 PRO A C 1
ATOM 1517 O O . PRO A 1 186 ? -16.393 -44.936 -15.992 1.00 57.19 186 PRO A O 1
ATOM 1520 N N . GLU A 1 187 ? -17.457 -46.418 -17.305 1.00 49.62 187 GLU A N 1
ATOM 1521 C CA . GLU A 1 187 ? -17.980 -47.283 -16.248 1.00 49.62 187 GLU A CA 1
ATOM 1522 C C . GLU A 1 187 ? -16.974 -48.410 -15.986 1.00 49.62 187 GLU A C 1
ATOM 1524 O O . GLU A 1 187 ? -16.831 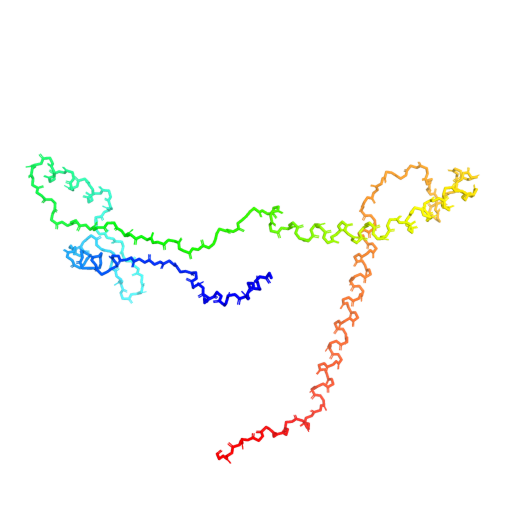-49.317 -16.809 1.00 49.62 187 GLU A O 1
ATOM 1529 N N . LYS A 1 188 ? -16.278 -48.326 -14.848 1.00 50.22 188 LYS A N 1
ATOM 1530 C CA . LYS A 1 188 ? -16.034 -49.383 -13.843 1.00 50.22 188 LYS A CA 1
ATOM 1531 C C . LYS A 1 188 ? -14.915 -48.966 -12.896 1.00 50.22 188 LYS A C 1
ATOM 1533 O O . LYS A 1 188 ? -13.836 -48.573 -13.388 1.00 50.22 188 LYS A O 1
#

Organism: NCBI:txid708627